Protein AF-A0A5C3NJ99-F1 (afdb_monomer_lite)

Organism: NCBI:txid1314778

Structure (mmCIF, N/CA/C/O backbone):
data_AF-A0A5C3NJ99-F1
#
_entry.id   AF-A0A5C3NJ99-F1
#
loop_
_atom_site.group_PDB
_atom_site.id
_atom_site.type_symbol
_atom_site.label_atom_id
_atom_site.label_alt_id
_atom_site.label_comp_id
_atom_site.label_asym_id
_atom_site.label_entity_id
_atom_site.label_seq_id
_atom_site.pdbx_PDB_ins_code
_atom_site.Cartn_x
_atom_site.Cartn_y
_atom_site.Cartn_z
_atom_site.occupancy
_atom_site.B_iso_or_equiv
_atom_site.auth_seq_id
_atom_site.auth_comp_id
_atom_site.auth_asym_id
_atom_site.auth_atom_id
_atom_site.pdbx_PDB_model_num
ATOM 1 N N . VAL A 1 1 ? -22.721 7.553 -30.389 1.00 47.03 1 VAL A N 1
ATOM 2 C CA . VAL A 1 1 ? -22.016 6.360 -30.923 1.00 47.03 1 VAL A CA 1
ATOM 3 C C . VAL A 1 1 ? -23.019 5.518 -31.706 1.00 47.03 1 VAL A C 1
ATOM 5 O O . VAL A 1 1 ? -23.613 4.610 -31.149 1.00 47.03 1 VAL A O 1
ATOM 8 N N . ALA A 1 2 ? -23.280 5.859 -32.968 1.00 44.47 2 ALA A N 1
ATOM 9 C CA . ALA A 1 2 ? -24.172 5.097 -33.844 1.00 44.47 2 ALA A CA 1
ATOM 10 C C . ALA A 1 2 ? -23.365 4.713 -35.089 1.00 44.47 2 ALA A C 1
ATOM 12 O O . ALA A 1 2 ? -22.989 5.590 -35.858 1.00 44.47 2 ALA A O 1
ATOM 13 N N . GLY A 1 3 ? -23.000 3.432 -35.215 1.00 55.78 3 GLY A N 1
ATOM 14 C CA . GLY A 1 3 ? -22.322 2.913 -36.413 1.00 55.78 3 GLY A CA 1
ATOM 15 C C . GLY A 1 3 ? -21.178 1.914 -36.201 1.00 55.78 3 GLY A C 1
ATOM 16 O O . GLY A 1 3 ? -20.712 1.342 -3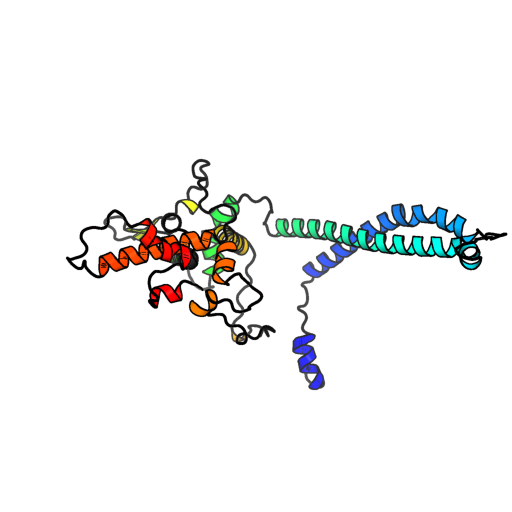7.180 1.00 55.78 3 GLY A O 1
ATOM 17 N N . LYS A 1 4 ? -20.712 1.642 -34.971 1.00 57.25 4 LYS A N 1
ATOM 18 C CA . LYS A 1 4 ? -19.686 0.601 -34.742 1.00 57.25 4 LYS A CA 1
ATOM 19 C C . LYS A 1 4 ? -20.332 -0.762 -34.466 1.00 57.25 4 LYS A C 1
ATOM 21 O O . LYS A 1 4 ? -21.205 -0.874 -33.611 1.00 57.25 4 LYS A O 1
ATOM 26 N N . SER A 1 5 ? -19.894 -1.779 -35.214 1.00 60.16 5 SER A N 1
ATOM 27 C CA . SER A 1 5 ? -20.322 -3.183 -35.122 1.00 60.16 5 SER A CA 1
ATOM 28 C C . SER A 1 5 ? -20.435 -3.658 -33.667 1.00 60.16 5 SER A C 1
ATOM 30 O O . SER A 1 5 ? -19.451 -3.642 -32.925 1.00 60.16 5 SER A O 1
ATOM 32 N N . ARG A 1 6 ? -21.636 -4.120 -33.276 1.00 64.50 6 ARG A N 1
ATOM 33 C CA . ARG A 1 6 ? -21.971 -4.655 -31.937 1.00 64.50 6 ARG A CA 1
ATOM 34 C C . ARG A 1 6 ? -20.960 -5.687 -31.424 1.00 64.50 6 ARG A C 1
ATOM 36 O O . ARG A 1 6 ? -20.763 -5.789 -30.219 1.00 64.50 6 ARG A O 1
ATOM 43 N N . LYS A 1 7 ? -20.288 -6.406 -32.331 1.00 67.94 7 LYS A N 1
ATOM 44 C CA . LYS A 1 7 ? -19.286 -7.434 -32.015 1.00 67.94 7 LYS A CA 1
ATOM 45 C C . LYS A 1 7 ? -18.082 -6.886 -31.238 1.00 67.94 7 LYS A C 1
ATOM 47 O O . LYS A 1 7 ? -17.512 -7.603 -30.428 1.00 67.94 7 LYS A O 1
ATOM 52 N N . TYR A 1 8 ? -17.726 -5.618 -31.446 1.00 67.44 8 TYR A N 1
ATOM 53 C CA . TYR A 1 8 ? -16.592 -4.978 -30.771 1.00 67.44 8 TYR A CA 1
ATOM 54 C C . TYR A 1 8 ? -17.007 -4.094 -29.598 1.00 67.44 8 TYR A C 1
ATOM 56 O O . TYR A 1 8 ? -16.138 -3.579 -28.903 1.00 67.44 8 TYR A O 1
ATOM 64 N N . LEU A 1 9 ? -18.312 -3.930 -29.351 1.00 70.25 9 LEU A N 1
ATOM 65 C CA . LEU A 1 9 ? -18.803 -3.056 -28.290 1.00 70.25 9 LEU A CA 1
ATOM 66 C C . LEU A 1 9 ? -18.347 -3.561 -26.918 1.00 70.25 9 LEU A C 1
ATOM 68 O O . LEU A 1 9 ? -17.780 -2.786 -26.163 1.00 70.25 9 LEU A O 1
ATOM 72 N N . ALA A 1 10 ? -18.494 -4.866 -26.657 1.00 67.19 10 ALA A N 1
ATOM 73 C CA . ALA A 1 10 ? -18.071 -5.489 -25.403 1.00 67.19 10 ALA A CA 1
ATOM 74 C C . ALA A 1 10 ? -16.550 -5.392 -25.187 1.00 67.19 10 ALA A C 1
ATOM 76 O O . ALA A 1 10 ? -16.097 -5.004 -24.117 1.00 67.19 10 ALA A O 1
ATOM 77 N N . SER A 1 11 ? -15.741 -5.669 -26.215 1.00 71.31 11 SER A N 1
ATOM 78 C CA . SER A 1 11 ? -14.286 -5.475 -26.127 1.00 71.31 11 SER A CA 1
ATOM 79 C C . SER A 1 11 ? -13.935 -4.001 -25.888 1.00 71.31 11 SER A C 1
ATOM 81 O O . SER A 1 11 ? -13.110 -3.694 -25.032 1.00 71.31 11 SER A O 1
ATOM 83 N N . GLN A 1 12 ? -14.589 -3.061 -26.564 1.00 68.12 12 GLN A N 1
ATOM 84 C CA . GLN A 1 12 ? -14.310 -1.640 -26.380 1.00 68.12 12 GLN A CA 1
ATOM 85 C C . GLN A 1 12 ? -14.692 -1.142 -24.975 1.00 68.12 12 GLN A C 1
ATOM 87 O O . GLN A 1 12 ? -13.963 -0.328 -24.414 1.00 68.12 12 GLN A O 1
ATOM 92 N N . THR A 1 13 ? -15.794 -1.636 -24.401 1.00 68.56 13 THR A N 1
ATOM 93 C CA . THR A 1 13 ? -16.260 -1.229 -23.068 1.00 68.56 13 THR A CA 1
ATOM 94 C C . THR A 1 13 ? -15.549 -1.939 -21.923 1.00 68.56 13 THR A C 1
ATOM 96 O O . THR A 1 13 ? -15.394 -1.326 -20.880 1.00 68.56 13 THR A O 1
ATOM 99 N N . PHE A 1 14 ? -15.117 -3.194 -22.092 1.00 63.88 14 PHE A N 1
ATOM 100 C CA . PHE A 1 14 ? -14.467 -3.960 -21.018 1.00 63.88 14 PHE A CA 1
ATOM 101 C C . PHE A 1 14 ? -12.940 -4.007 -21.133 1.00 63.88 14 PHE A C 1
ATOM 103 O O . PHE A 1 14 ? -12.250 -3.978 -20.122 1.00 63.88 14 PHE A O 1
ATOM 110 N N . THR A 1 15 ? -12.398 -4.079 -22.352 1.00 69.25 15 THR A N 1
ATOM 111 C CA . THR A 1 15 ? -10.944 -4.212 -22.591 1.00 69.25 15 THR A CA 1
ATOM 112 C C . THR A 1 15 ? -10.295 -2.941 -23.142 1.00 69.25 15 THR A C 1
ATOM 114 O O . THR A 1 15 ? -9.083 -2.796 -23.049 1.00 69.25 15 THR A O 1
ATOM 117 N N . GLY A 1 16 ? -11.078 -2.013 -23.705 1.00 62.75 16 GLY A N 1
ATOM 118 C CA . GLY A 1 16 ? -10.577 -0.787 -24.340 1.00 62.75 16 GLY A CA 1
ATOM 119 C C . GLY A 1 16 ? -10.746 0.494 -23.518 1.00 62.75 16 GLY A C 1
ATOM 120 O O . GLY A 1 16 ? -10.231 1.541 -23.914 1.00 62.75 16 GLY A O 1
ATOM 121 N N . SER A 1 17 ? -11.457 0.446 -22.390 1.00 66.69 17 SER A N 1
ATOM 122 C CA . SER A 1 17 ? -11.696 1.605 -21.528 1.00 66.69 17 SER A CA 1
ATOM 123 C C . SER A 1 17 ? -10.539 1.810 -20.547 1.00 66.69 17 SER A C 1
ATOM 125 O O . SER A 1 17 ? -10.666 1.574 -19.346 1.00 66.69 17 SER A O 1
ATOM 127 N N . TYR A 1 18 ? -9.385 2.243 -21.051 1.00 69.50 18 TYR A N 1
ATOM 128 C CA . TYR A 1 18 ? -8.288 2.650 -20.177 1.00 69.50 18 TYR A CA 1
ATOM 129 C C . TYR A 1 18 ? -8.580 4.041 -19.599 1.00 69.50 18 TYR A C 1
ATOM 131 O O . TYR A 1 18 ? -8.901 4.956 -20.366 1.00 69.50 18 TYR A O 1
ATOM 139 N N . PRO A 1 19 ? -8.460 4.243 -18.275 1.00 70.88 19 PRO A N 1
ATOM 140 C CA . PRO A 1 19 ? -8.614 5.566 -17.690 1.00 70.88 19 PRO A CA 1
ATOM 141 C C . PRO A 1 19 ? -7.562 6.508 -18.282 1.00 70.88 19 PRO A C 1
ATOM 143 O O . PRO A 1 19 ? -6.354 6.294 -18.155 1.00 70.88 19 PRO A O 1
ATOM 146 N N . SER A 1 20 ? -8.015 7.563 -18.961 1.00 74.94 20 SER A N 1
ATOM 147 C CA . SER A 1 20 ? -7.115 8.553 -19.544 1.00 74.94 20 SER A CA 1
ATOM 148 C C . SER A 1 20 ? -6.402 9.312 -18.427 1.00 74.94 20 SER A C 1
ATOM 150 O O . SER A 1 20 ? -7.044 10.011 -17.641 1.00 74.94 20 SER A O 1
ATOM 152 N N . LEU A 1 21 ? -5.073 9.201 -18.360 1.00 76.00 21 LEU A N 1
ATOM 153 C CA . LEU A 1 21 ? -4.298 9.938 -17.365 1.00 76.00 21 LEU A CA 1
ATOM 154 C C . LEU A 1 21 ? -4.443 11.449 -17.570 1.00 76.00 21 LEU A C 1
ATOM 156 O O . LEU A 1 21 ? -4.318 11.946 -18.695 1.00 76.00 21 LEU A O 1
ATOM 160 N N . LYS A 1 22 ? -4.632 12.168 -16.455 1.00 86.06 22 LYS A N 1
ATOM 161 C CA . LYS A 1 22 ? -4.578 13.635 -16.403 1.00 86.06 22 LYS A CA 1
ATOM 162 C C . LYS A 1 22 ? -3.263 14.131 -17.027 1.00 86.06 22 LYS A C 1
ATOM 164 O O . LYS A 1 22 ? -2.229 13.477 -16.853 1.00 86.06 22 LYS A O 1
ATOM 169 N N . PRO A 1 23 ? -3.262 15.290 -17.706 1.00 86.38 23 PRO A N 1
ATOM 170 C CA . PRO A 1 23 ? -2.076 15.802 -18.394 1.00 86.38 23 PRO A CA 1
ATOM 171 C C . PRO A 1 23 ? -0.870 15.960 -17.458 1.00 86.38 23 PRO A C 1
ATOM 173 O O . PRO A 1 23 ? 0.235 15.614 -17.852 1.00 86.38 23 PRO A O 1
ATOM 176 N N . SER A 1 24 ? -1.080 16.354 -16.197 1.00 83.81 24 SER A N 1
ATOM 177 C CA . SER A 1 24 ? -0.019 16.443 -15.179 1.00 83.81 24 SER A CA 1
ATOM 178 C C . SER A 1 24 ? 0.606 15.093 -14.805 1.00 83.81 24 SER A C 1
ATOM 180 O O . SER A 1 24 ? 1.805 15.002 -14.557 1.00 83.81 24 SER A O 1
ATOM 182 N N . ALA A 1 25 ? -0.185 14.019 -14.776 1.00 84.19 25 ALA A N 1
ATOM 183 C CA . ALA A 1 25 ? 0.330 12.674 -14.527 1.00 84.19 25 ALA A CA 1
ATOM 184 C C . ALA A 1 25 ? 1.095 12.140 -15.748 1.00 84.19 25 ALA A C 1
ATOM 186 O O . ALA A 1 25 ? 2.106 11.453 -15.604 1.00 84.19 25 ALA A O 1
ATOM 187 N N . ARG A 1 26 ? 0.645 12.501 -16.957 1.00 87.81 26 ARG A N 1
ATOM 188 C CA . ARG A 1 26 ? 1.322 12.146 -18.207 1.00 87.81 26 ARG A CA 1
ATOM 189 C C . ARG A 1 26 ? 2.672 12.846 -18.341 1.00 87.81 26 ARG A C 1
ATOM 191 O O . ARG A 1 26 ? 3.647 12.188 -18.687 1.00 87.81 26 ARG A O 1
ATOM 198 N N . THR A 1 27 ? 2.751 14.142 -18.038 1.00 88.50 27 THR A N 1
ATOM 199 C CA . THR A 1 27 ? 4.025 14.876 -18.073 1.00 88.50 27 THR A CA 1
ATOM 200 C C . THR A 1 27 ? 5.018 14.315 -17.062 1.00 88.50 27 THR A C 1
ATOM 202 O O . THR A 1 27 ? 6.167 14.098 -17.427 1.00 88.50 27 THR A O 1
ATOM 205 N N . ALA A 1 28 ? 4.583 13.974 -15.844 1.00 87.31 28 ALA A N 1
ATOM 206 C CA . ALA A 1 28 ? 5.448 13.329 -14.853 1.00 87.31 28 ALA A CA 1
ATOM 207 C C . ALA A 1 28 ? 6.036 11.997 -15.360 1.00 87.31 28 ALA A C 1
ATOM 209 O O . ALA A 1 28 ? 7.228 11.750 -15.198 1.00 87.31 28 ALA A O 1
ATOM 210 N N . SER A 1 29 ? 5.225 11.168 -16.029 1.00 89.62 29 SER A N 1
ATOM 211 C CA . SER A 1 29 ? 5.701 9.917 -16.633 1.00 89.62 29 SER A CA 1
ATOM 212 C C . SER A 1 29 ? 6.708 10.160 -17.762 1.00 89.62 29 SER A C 1
ATOM 214 O O . SER A 1 29 ? 7.731 9.482 -17.818 1.00 89.62 29 SER A O 1
ATOM 216 N N . ILE A 1 30 ? 6.455 11.148 -18.627 1.00 91.75 30 ILE A N 1
ATOM 217 C CA . ILE A 1 30 ? 7.379 11.515 -19.708 1.00 91.75 30 ILE A CA 1
ATOM 218 C C . ILE A 1 30 ? 8.716 11.991 -19.132 1.00 91.75 30 ILE A C 1
ATOM 220 O O . ILE A 1 30 ? 9.762 11.545 -19.592 1.00 91.75 30 ILE A O 1
ATOM 224 N N . ILE A 1 31 ? 8.695 12.850 -18.108 1.00 92.50 31 ILE A N 1
ATOM 225 C CA . ILE A 1 31 ? 9.916 13.364 -17.473 1.00 92.50 31 ILE A CA 1
ATOM 226 C C . ILE A 1 31 ? 10.714 12.221 -16.830 1.00 92.50 31 ILE A C 1
ATOM 228 O O . ILE A 1 31 ? 11.929 12.170 -17.005 1.00 92.50 31 ILE A O 1
ATOM 232 N N . LEU A 1 32 ? 10.051 11.283 -16.144 1.00 92.12 32 LEU A N 1
ATOM 233 C CA . LEU A 1 32 ? 10.712 10.113 -15.561 1.00 92.12 32 LEU A CA 1
ATOM 234 C C . LEU A 1 32 ? 11.452 9.302 -16.630 1.00 92.12 32 LEU A C 1
ATOM 236 O O . LEU A 1 32 ? 12.632 9.007 -16.466 1.00 92.12 32 LEU A O 1
ATOM 240 N N . TRP A 1 33 ? 10.789 8.984 -17.744 1.00 92.25 33 TRP A N 1
ATOM 241 C CA . TRP A 1 33 ? 11.416 8.218 -18.822 1.00 92.25 33 TRP A CA 1
ATOM 242 C C . TRP A 1 33 ? 12.527 8.987 -19.528 1.00 92.25 33 TRP A C 1
ATOM 244 O O . TRP A 1 33 ? 13.558 8.396 -19.838 1.00 92.25 33 TRP A O 1
ATOM 254 N N . LEU A 1 34 ? 12.360 10.295 -19.741 1.00 94.62 34 LEU A N 1
ATOM 255 C CA . LEU A 1 34 ? 13.423 11.138 -20.288 1.00 94.62 34 LEU A CA 1
ATOM 256 C C . LEU A 1 34 ? 14.671 11.089 -19.402 1.00 94.62 34 LEU A C 1
ATOM 258 O O . LEU A 1 34 ? 15.758 10.869 -19.919 1.00 94.62 34 LEU A O 1
ATOM 262 N N . LEU A 1 35 ? 14.519 11.211 -18.082 1.00 93.38 35 LEU A N 1
ATOM 263 C CA . LEU A 1 35 ? 15.643 11.162 -17.145 1.00 93.38 35 LEU A CA 1
ATOM 264 C C . LEU A 1 35 ? 16.313 9.784 -17.100 1.00 93.38 35 LEU A C 1
ATOM 266 O O . LEU A 1 35 ? 17.540 9.708 -17.177 1.00 93.38 35 LEU A O 1
ATOM 270 N N . VAL A 1 36 ? 15.529 8.701 -17.056 1.00 93.69 36 VAL A N 1
ATOM 271 C CA . VAL A 1 36 ? 16.057 7.327 -17.117 1.00 93.69 36 VAL A CA 1
ATOM 272 C C . VAL A 1 36 ? 16.853 7.119 -18.405 1.00 93.69 36 VAL A C 1
ATOM 274 O O . VAL A 1 36 ? 18.000 6.680 -18.350 1.00 93.69 36 VAL A O 1
ATOM 277 N N . PHE A 1 37 ? 16.290 7.482 -19.562 1.00 92.56 37 PHE A N 1
ATOM 278 C CA . PHE A 1 37 ? 16.972 7.307 -20.842 1.00 92.56 37 PHE A CA 1
ATOM 279 C C . PHE A 1 37 ? 18.192 8.215 -20.995 1.00 92.56 37 PHE A C 1
ATOM 281 O O . PHE A 1 37 ? 19.192 7.763 -21.549 1.00 92.56 37 PHE A O 1
ATOM 288 N N . SER A 1 38 ? 18.152 9.451 -20.493 1.00 93.12 38 SER A N 1
ATOM 289 C CA . SER A 1 38 ? 19.301 10.359 -20.519 1.00 93.12 38 SER A CA 1
ATOM 290 C C . SER A 1 38 ? 20.457 9.845 -19.660 1.00 93.12 38 SER A C 1
ATOM 292 O O . SER A 1 38 ? 21.577 9.761 -20.161 1.00 93.12 38 SER A O 1
ATOM 294 N N . CYS A 1 39 ? 20.205 9.447 -18.407 1.00 91.81 39 CYS A N 1
ATOM 295 C CA . CYS A 1 39 ? 21.240 8.886 -17.529 1.00 91.81 39 CYS A CA 1
ATOM 296 C C . CYS A 1 39 ? 21.831 7.600 -18.113 1.00 91.81 39 CYS A C 1
ATOM 298 O O . CYS A 1 39 ? 23.050 7.480 -18.242 1.00 91.81 39 CYS A O 1
ATOM 300 N N . LYS A 1 40 ? 20.965 6.692 -18.573 1.00 91.88 40 LYS A N 1
ATOM 301 C CA . LYS A 1 40 ? 21.380 5.449 -19.219 1.00 91.88 40 LYS A CA 1
ATOM 302 C C . LYS A 1 40 ? 22.187 5.708 -20.492 1.00 91.88 40 LYS A C 1
ATOM 304 O O . LYS A 1 40 ? 23.151 4.999 -20.751 1.00 91.88 40 LYS A O 1
ATOM 309 N N . PHE A 1 41 ? 21.824 6.704 -21.303 1.00 91.31 41 PHE A N 1
ATOM 310 C CA . PHE A 1 41 ? 22.572 7.039 -22.518 1.00 91.31 41 PHE A CA 1
ATOM 311 C C . PHE A 1 41 ? 23.994 7.507 -22.193 1.00 91.31 41 PHE A C 1
ATOM 313 O O . PHE A 1 41 ? 24.943 7.051 -22.829 1.00 91.31 41 PHE A O 1
ATOM 320 N N . VAL A 1 42 ? 24.144 8.365 -21.180 1.00 92.12 42 VAL A N 1
ATOM 321 C CA . VAL A 1 42 ? 25.452 8.850 -20.720 1.00 92.12 42 VAL A CA 1
ATOM 322 C C . VAL A 1 42 ? 26.311 7.689 -20.214 1.00 92.12 42 VAL A C 1
ATOM 324 O O . VAL A 1 42 ? 27.446 7.529 -20.658 1.00 92.12 42 VAL A O 1
ATOM 327 N N . GLU A 1 43 ? 25.769 6.839 -19.346 1.00 89.38 43 GLU A N 1
ATOM 328 C CA . GLU A 1 43 ? 26.493 5.683 -18.811 1.00 89.38 43 GLU A CA 1
ATOM 329 C C . GLU A 1 43 ? 26.857 4.667 -19.903 1.00 89.38 43 GLU A C 1
ATOM 331 O O . GLU A 1 43 ? 28.019 4.277 -20.021 1.00 89.38 43 GLU A O 1
ATOM 336 N N . SER A 1 44 ? 25.899 4.296 -20.760 1.00 90.75 44 SER A N 1
ATOM 337 C CA . SER A 1 44 ? 26.131 3.372 -21.879 1.00 90.75 44 SER A CA 1
ATOM 338 C C . SER A 1 44 ? 27.211 3.894 -22.833 1.00 90.75 44 SER A C 1
ATOM 340 O O . SER A 1 44 ? 27.956 3.113 -23.426 1.00 90.75 44 SER A O 1
ATOM 342 N N . TYR A 1 45 ? 27.321 5.212 -23.002 1.00 90.12 45 TYR A N 1
ATOM 343 C CA . TYR A 1 45 ? 28.372 5.806 -23.819 1.00 90.12 45 TYR A CA 1
ATOM 344 C C . TYR A 1 45 ? 29.752 5.685 -23.154 1.00 90.12 45 TYR A C 1
ATOM 346 O O . TYR A 1 45 ? 30.698 5.207 -23.784 1.00 90.12 45 TYR A O 1
ATOM 354 N N . PHE A 1 46 ? 29.868 6.080 -21.882 1.00 89.88 46 PHE A N 1
ATOM 355 C CA . PHE A 1 46 ? 31.154 6.124 -21.179 1.00 89.88 46 PHE A CA 1
ATOM 356 C C . PHE A 1 46 ? 31.671 4.754 -20.735 1.00 89.88 46 PHE A C 1
ATOM 358 O O . PHE A 1 46 ? 32.857 4.483 -20.900 1.00 89.88 46 PHE A O 1
ATOM 365 N N . PHE A 1 47 ? 30.817 3.896 -20.179 1.00 85.56 47 PHE A N 1
ATOM 366 C CA . PHE A 1 47 ? 31.242 2.626 -19.588 1.00 85.56 47 PHE A CA 1
ATOM 367 C C . PHE A 1 47 ? 31.137 1.463 -20.563 1.00 85.56 47 PHE A C 1
ATOM 369 O O . PHE A 1 47 ? 32.055 0.651 -20.637 1.00 85.56 47 PHE A O 1
ATOM 376 N N . LEU A 1 48 ? 30.059 1.404 -21.341 1.00 85.00 48 LEU A N 1
ATOM 377 C CA . LEU A 1 48 ? 29.790 0.271 -22.218 1.00 85.00 48 LEU A CA 1
ATOM 378 C C . LEU A 1 48 ? 30.513 0.440 -23.563 1.00 85.00 48 LEU A C 1
ATOM 380 O O . LEU A 1 48 ? 31.452 -0.280 -23.902 1.00 85.00 48 LEU A O 1
ATOM 384 N N . THR A 1 49 ? 30.165 1.495 -24.298 1.00 85.75 49 THR A N 1
ATOM 385 C CA . THR A 1 49 ? 30.639 1.706 -25.674 1.00 85.75 49 THR A CA 1
ATOM 386 C C . THR A 1 49 ? 32.145 1.973 -25.736 1.00 85.75 49 THR A C 1
ATOM 388 O O . THR A 1 49 ? 32.839 1.427 -26.597 1.00 85.75 49 THR A O 1
ATOM 391 N N . LEU A 1 50 ? 32.680 2.794 -24.825 1.00 87.00 50 LEU A N 1
ATOM 392 C CA . LEU A 1 50 ? 34.106 3.129 -24.820 1.00 87.00 50 LEU A CA 1
ATOM 393 C C . LEU A 1 50 ? 34.985 1.925 -24.449 1.00 87.00 50 LEU A C 1
ATOM 395 O O . LEU A 1 50 ? 36.027 1.721 -25.076 1.00 87.00 50 LEU A O 1
ATOM 399 N N . SER A 1 51 ? 34.547 1.110 -23.485 1.00 86.06 51 SER A N 1
ATOM 400 C CA . SER A 1 51 ? 35.274 -0.090 -23.055 1.00 86.06 51 SER A CA 1
ATOM 401 C C . SER A 1 51 ? 35.302 -1.163 -24.142 1.00 86.06 51 SER A C 1
ATOM 403 O O . SER A 1 51 ? 36.330 -1.810 -24.333 1.00 86.06 51 SER A O 1
ATOM 405 N N . PHE A 1 52 ? 34.217 -1.307 -24.913 1.00 85.00 52 PHE A N 1
ATOM 406 C CA . PHE A 1 52 ? 34.127 -2.298 -25.990 1.00 85.00 52 PHE A CA 1
ATOM 407 C C . PHE A 1 52 ? 34.748 -1.859 -27.321 1.00 85.00 52 PHE A C 1
ATOM 409 O O . PHE A 1 52 ? 35.105 -2.715 -28.134 1.00 85.00 52 PHE A O 1
ATOM 416 N N . LYS A 1 53 ? 34.976 -0.557 -27.536 1.00 88.50 53 LYS A N 1
ATOM 417 C CA . LYS A 1 53 ? 35.581 -0.028 -28.771 1.00 88.50 53 LYS A CA 1
ATOM 418 C C . LYS A 1 53 ? 36.916 -0.697 -29.122 1.00 88.50 53 LYS A C 1
ATOM 420 O O . LYS A 1 53 ? 37.104 -1.129 -30.260 1.00 88.50 53 LYS A O 1
ATOM 425 N N . ASN A 1 54 ? 37.847 -0.769 -28.168 1.00 86.81 54 ASN A N 1
ATOM 426 C CA . ASN A 1 54 ? 39.196 -1.287 -28.425 1.00 86.81 54 ASN A CA 1
ATOM 427 C C . ASN A 1 54 ? 39.214 -2.819 -28.626 1.00 86.81 54 ASN A C 1
ATOM 429 O O . ASN A 1 54 ? 39.809 -3.264 -29.609 1.00 86.81 54 ASN A O 1
ATOM 433 N N . PRO A 1 55 ? 38.537 -3.633 -27.785 1.00 86.56 55 PRO A N 1
ATOM 434 C CA . PRO A 1 55 ? 38.413 -5.074 -28.008 1.00 86.56 55 PRO A CA 1
ATOM 435 C C . PRO A 1 55 ? 37.801 -5.443 -29.365 1.00 86.56 55 PRO A C 1
ATOM 437 O O . PRO A 1 55 ? 38.308 -6.346 -30.029 1.00 86.56 55 PRO A O 1
ATOM 440 N N . ILE A 1 56 ? 36.754 -4.733 -29.808 1.00 87.06 56 ILE A N 1
ATOM 441 C CA . ILE A 1 56 ? 36.110 -4.982 -31.109 1.00 87.06 56 ILE A CA 1
ATOM 442 C C . ILE A 1 56 ? 37.084 -4.696 -32.258 1.00 87.06 56 ILE A C 1
ATOM 444 O O . ILE A 1 56 ? 37.227 -5.523 -33.158 1.00 87.06 56 ILE A O 1
ATOM 448 N N . LEU A 1 57 ? 37.782 -3.555 -32.216 1.00 86.94 57 LEU A N 1
ATOM 449 C CA . LEU A 1 57 ? 38.713 -3.149 -33.274 1.00 86.94 57 LEU A CA 1
ATOM 450 C C . LEU A 1 57 ? 39.834 -4.179 -33.472 1.00 86.94 57 LEU A C 1
ATOM 452 O O . LEU A 1 57 ? 40.194 -4.486 -34.606 1.00 86.94 57 LEU A O 1
ATOM 456 N N . VAL A 1 58 ? 40.348 -4.743 -32.377 1.00 84.56 58 VAL A N 1
ATOM 457 C CA . VAL A 1 58 ? 41.391 -5.773 -32.430 1.00 84.56 58 VAL A CA 1
ATOM 458 C C . VAL A 1 58 ? 40.819 -7.122 -32.877 1.00 84.56 58 VAL A C 1
ATOM 460 O O . VAL A 1 58 ? 41.381 -7.745 -33.773 1.00 84.56 58 VAL A O 1
ATOM 463 N N . MET A 1 59 ? 39.695 -7.579 -32.311 1.00 82.44 59 MET A N 1
ATOM 464 C CA . MET A 1 59 ? 39.164 -8.923 -32.590 1.00 82.44 59 MET A CA 1
ATOM 465 C C . MET A 1 59 ? 38.619 -9.103 -34.013 1.00 82.44 59 MET A C 1
ATOM 467 O O . MET A 1 59 ? 38.711 -10.205 -34.547 1.00 82.44 59 MET A O 1
ATOM 471 N N . VAL A 1 60 ? 38.106 -8.049 -34.657 1.00 82.81 60 VAL A N 1
ATOM 472 C CA . VAL A 1 60 ? 37.587 -8.131 -36.039 1.00 82.81 60 VAL A CA 1
ATOM 473 C C . VAL A 1 60 ? 38.701 -8.385 -37.068 1.00 82.81 60 VAL A C 1
ATOM 475 O O . VAL A 1 60 ? 38.454 -9.008 -38.099 1.00 82.81 60 VAL A O 1
ATOM 478 N N . GLY A 1 61 ? 39.933 -7.942 -36.796 1.00 79.25 61 GLY A N 1
ATOM 479 C CA . GLY A 1 61 ? 41.075 -8.116 -37.703 1.00 79.25 61 GLY A CA 1
ATOM 480 C C . GLY A 1 61 ? 41.851 -9.427 -37.528 1.00 79.25 61 GLY A C 1
ATOM 481 O O . GLY A 1 61 ? 42.704 -9.746 -38.358 1.00 79.25 61 GLY A O 1
ATOM 482 N N . VAL A 1 62 ? 41.595 -10.192 -36.463 1.00 79.56 62 VAL A N 1
ATOM 483 C CA . VAL A 1 62 ? 42.388 -11.382 -36.125 1.00 79.56 62 VAL A CA 1
ATOM 484 C C . VAL A 1 62 ? 41.866 -12.608 -36.874 1.00 79.56 62 VAL A C 1
ATOM 486 O O . VAL A 1 62 ? 40.772 -13.103 -36.619 1.00 79.56 62 VAL A O 1
ATOM 489 N N . GLN A 1 63 ? 42.694 -13.147 -37.771 1.00 73.38 63 GLN A N 1
ATOM 490 C CA . GLN A 1 63 ? 42.510 -14.472 -38.363 1.00 73.38 63 GLN A CA 1
ATOM 491 C C . GLN A 1 63 ? 43.597 -15.412 -37.844 1.00 73.38 63 GLN A C 1
ATOM 493 O O . GLN A 1 63 ? 44.778 -15.229 -38.142 1.00 73.38 63 GLN A O 1
ATOM 498 N N . ILE A 1 64 ? 43.204 -16.433 -37.083 1.00 73.88 64 ILE A N 1
ATOM 499 C CA . ILE A 1 64 ? 44.143 -17.417 -36.537 1.00 73.88 64 ILE A CA 1
ATOM 500 C C . ILE A 1 64 ? 44.532 -18.387 -37.661 1.00 73.88 64 ILE A C 1
ATOM 502 O O . ILE A 1 64 ? 43.686 -19.079 -38.231 1.00 73.88 64 ILE A O 1
ATOM 506 N N . ARG A 1 65 ? 45.823 -18.408 -38.015 1.00 66.56 65 ARG A N 1
ATOM 507 C CA . ARG A 1 65 ? 46.416 -19.336 -38.992 1.00 66.56 65 ARG A CA 1
ATOM 508 C C . ARG A 1 65 ? 47.245 -20.379 -38.231 1.00 66.56 65 ARG A C 1
ATOM 510 O O . ARG A 1 65 ? 47.943 -20.013 -37.296 1.00 66.56 65 ARG A O 1
ATOM 517 N N . ASN A 1 66 ? 47.168 -21.647 -38.648 1.00 68.56 66 ASN A N 1
ATOM 518 C CA . ASN A 1 66 ? 47.731 -22.845 -37.988 1.00 68.56 66 ASN A CA 1
ATOM 519 C C . ASN A 1 66 ? 47.031 -23.277 -36.684 1.00 68.56 66 ASN A C 1
ATOM 521 O O . ASN A 1 66 ? 47.608 -23.242 -35.603 1.00 68.56 66 ASN A O 1
ATOM 525 N N . CYS A 1 67 ? 45.791 -23.756 -36.813 1.00 69.81 67 CYS A N 1
ATOM 526 C CA . CYS A 1 67 ? 45.041 -24.392 -35.728 1.00 69.81 67 CYS A CA 1
ATOM 527 C C . CYS A 1 67 ? 45.299 -25.907 -35.678 1.00 69.81 67 CYS A C 1
ATOM 529 O O . CYS A 1 67 ? 45.133 -26.594 -36.687 1.00 69.81 67 CYS A O 1
ATOM 531 N N . SER A 1 68 ? 45.676 -26.416 -34.504 1.00 68.25 68 SER A N 1
ATOM 532 C CA . SER A 1 68 ? 45.912 -27.837 -34.220 1.00 68.25 68 SER A CA 1
ATOM 533 C C . SER A 1 68 ? 45.401 -28.147 -32.809 1.00 68.25 68 SER A C 1
ATOM 535 O O . SER A 1 68 ? 46.188 -28.234 -31.865 1.00 68.25 68 SER A O 1
ATOM 537 N N . ASP A 1 69 ? 44.085 -28.296 -32.655 1.00 69.88 69 ASP A N 1
ATOM 538 C CA . ASP A 1 69 ? 43.468 -28.584 -31.355 1.00 69.88 69 ASP A CA 1
ATOM 539 C C . ASP A 1 69 ? 42.948 -30.020 -31.259 1.00 69.88 69 ASP A C 1
ATOM 541 O O . ASP A 1 69 ? 42.141 -30.471 -32.073 1.00 69.88 69 ASP A O 1
ATOM 545 N N . LYS A 1 70 ? 43.389 -30.732 -30.213 1.00 69.38 70 LYS A N 1
ATOM 546 C CA . LYS A 1 70 ? 43.098 -32.159 -29.983 1.00 69.38 70 LYS A CA 1
ATOM 547 C C . LYS A 1 70 ? 41.686 -32.426 -29.438 1.00 69.38 70 LYS A C 1
ATOM 549 O O . LYS A 1 70 ? 41.168 -33.516 -29.645 1.00 69.38 70 LYS A O 1
ATOM 554 N N . TYR A 1 71 ? 41.075 -31.457 -28.749 1.00 72.69 71 TYR A N 1
ATOM 555 C CA . TYR A 1 71 ? 39.798 -31.645 -28.037 1.00 72.69 71 TYR A CA 1
ATOM 556 C C . TYR A 1 71 ? 38.587 -30.963 -28.695 1.00 72.69 71 TYR A C 1
ATOM 558 O O . TYR A 1 71 ? 37.501 -31.529 -28.674 1.00 72.69 71 TYR A O 1
ATOM 566 N N . PHE A 1 72 ? 38.754 -29.780 -29.301 1.00 65.69 72 PHE A N 1
ATOM 567 C CA . PHE A 1 72 ? 37.642 -28.976 -29.848 1.00 65.69 72 PHE A CA 1
ATOM 568 C C . PHE A 1 72 ? 37.633 -28.867 -31.385 1.00 65.69 72 PHE A C 1
ATOM 570 O O . PHE A 1 72 ? 36.738 -28.249 -31.966 1.00 65.69 72 PHE A O 1
ATOM 577 N N . GLY A 1 73 ? 38.606 -29.496 -32.053 1.00 71.12 73 GLY A N 1
ATOM 578 C CA . GLY A 1 73 ? 38.760 -29.477 -33.506 1.00 71.12 73 GLY A CA 1
ATOM 579 C C . GLY A 1 73 ? 39.155 -28.109 -34.079 1.00 71.12 73 GLY A C 1
ATOM 580 O O . GLY A 1 73 ? 39.205 -27.089 -33.395 1.00 71.12 73 GLY A O 1
ATOM 581 N N . ASN A 1 74 ? 39.415 -28.066 -35.388 1.00 72.88 74 ASN A N 1
ATOM 582 C CA . ASN A 1 74 ? 39.921 -26.861 -36.064 1.00 72.88 74 ASN A CA 1
ATOM 583 C C . ASN A 1 74 ? 38.845 -25.786 -36.317 1.00 72.88 74 ASN A C 1
ATOM 585 O O . ASN A 1 74 ? 39.180 -24.654 -36.665 1.00 72.88 74 ASN A O 1
ATOM 589 N N . ALA A 1 75 ? 37.560 -26.123 -36.154 1.00 72.12 75 ALA A N 1
ATOM 590 C CA . ALA A 1 75 ? 36.445 -25.203 -36.381 1.00 72.12 75 ALA A CA 1
ATOM 591 C C . ALA A 1 75 ? 36.335 -24.135 -35.281 1.00 72.12 75 ALA A C 1
ATOM 593 O O . ALA A 1 75 ? 36.125 -22.962 -35.593 1.00 72.12 75 ALA A O 1
ATOM 594 N N . LEU A 1 76 ? 36.531 -24.522 -34.013 1.00 74.19 76 LEU A N 1
ATOM 595 C CA . LEU A 1 76 ? 36.480 -23.593 -32.883 1.00 74.19 76 LEU A CA 1
ATOM 596 C C . LEU A 1 76 ? 37.669 -22.623 -32.916 1.00 74.19 76 LEU A C 1
ATOM 598 O O . LEU A 1 76 ? 37.474 -21.422 -32.790 1.00 74.19 76 LEU A O 1
ATOM 602 N N . CYS A 1 77 ? 38.878 -23.130 -33.174 1.00 74.31 77 CYS A N 1
ATOM 603 C CA . CYS A 1 77 ? 40.092 -22.312 -33.257 1.00 74.31 77 CYS A CA 1
ATOM 604 C C . CYS A 1 77 ? 40.057 -21.326 -34.441 1.00 74.31 77 CYS A C 1
ATOM 606 O O . CYS A 1 77 ? 40.453 -20.171 -34.306 1.00 74.31 77 CYS A O 1
ATOM 608 N N . ARG A 1 78 ? 39.497 -21.723 -35.593 1.00 78.00 78 ARG A N 1
ATOM 609 C CA . ARG A 1 78 ? 39.358 -20.822 -36.750 1.00 78.00 78 ARG A CA 1
ATOM 610 C C . ARG A 1 78 ? 38.356 -19.688 -36.507 1.00 78.00 78 ARG A C 1
ATOM 612 O O . ARG A 1 78 ? 38.575 -18.580 -36.989 1.00 78.00 78 ARG A O 1
ATOM 619 N N . ASN A 1 79 ? 37.289 -19.961 -35.752 1.00 82.19 79 ASN A N 1
ATOM 620 C CA . ASN A 1 79 ? 36.207 -19.010 -35.472 1.00 82.19 79 ASN A CA 1
ATOM 621 C C . ASN A 1 79 ? 36.242 -18.451 -34.037 1.00 82.19 79 ASN A C 1
ATOM 623 O O . ASN A 1 79 ? 35.269 -17.838 -33.593 1.00 82.19 79 ASN A O 1
ATOM 627 N N . GLN A 1 80 ? 37.353 -18.627 -33.317 1.00 83.62 80 GLN A N 1
ATOM 628 C CA . GLN A 1 80 ? 37.483 -18.248 -31.909 1.00 83.62 80 GLN A CA 1
ATOM 629 C C . GLN A 1 80 ? 37.162 -16.765 -31.692 1.00 83.62 80 GLN A C 1
ATOM 631 O O . GLN A 1 80 ? 36.377 -16.445 -30.807 1.00 83.62 80 GLN A O 1
ATOM 636 N N . ALA A 1 81 ? 37.697 -15.882 -32.545 1.00 83.81 81 ALA A N 1
ATOM 637 C CA . ALA A 1 81 ? 37.454 -14.443 -32.470 1.00 83.81 81 ALA A CA 1
ATOM 638 C C . ALA A 1 81 ? 35.969 -14.073 -32.648 1.00 83.81 81 ALA A C 1
ATOM 640 O O . ALA A 1 81 ? 35.475 -13.178 -31.973 1.00 83.81 81 ALA A O 1
ATOM 641 N N . ALA A 1 82 ? 35.226 -14.781 -33.507 1.00 84.62 82 ALA A N 1
ATOM 642 C CA . ALA A 1 82 ? 33.792 -14.546 -33.688 1.00 84.62 82 ALA A CA 1
ATOM 643 C C . ALA A 1 82 ? 32.973 -15.038 -32.482 1.00 84.62 82 ALA A C 1
ATOM 645 O O . ALA A 1 82 ? 32.024 -14.375 -32.060 1.00 84.62 82 ALA A O 1
ATOM 646 N N . PHE A 1 83 ? 33.353 -16.176 -31.894 1.00 87.31 83 PHE A N 1
ATOM 647 C CA . PHE A 1 83 ? 32.685 -16.725 -30.712 1.00 87.31 83 PHE A CA 1
ATOM 648 C C . PHE A 1 83 ? 32.900 -15.850 -29.469 1.00 87.31 83 PHE A C 1
ATOM 650 O O . PHE A 1 83 ? 31.936 -15.524 -28.776 1.00 87.31 83 PHE A O 1
ATOM 657 N N . THR A 1 84 ? 34.135 -15.395 -29.224 1.00 87.00 84 THR A N 1
ATOM 658 C CA . THR A 1 84 ? 34.440 -14.487 -28.107 1.00 87.00 84 THR A CA 1
ATOM 659 C C . THR A 1 84 ? 33.715 -13.155 -28.254 1.00 87.00 84 THR A C 1
ATOM 661 O O . THR A 1 84 ? 33.143 -12.675 -27.283 1.00 87.00 84 THR A O 1
ATOM 664 N N . LEU A 1 85 ? 33.661 -12.593 -29.466 1.00 88.94 85 LEU A N 1
ATOM 665 C CA . LEU A 1 85 ? 32.942 -11.349 -29.755 1.00 88.94 85 LEU A CA 1
ATOM 666 C C . LEU A 1 85 ? 31.421 -11.520 -29.551 1.00 88.94 85 LEU A C 1
ATOM 668 O O . LEU A 1 85 ? 30.768 -10.651 -28.978 1.00 88.94 85 LEU A O 1
ATOM 672 N N . THR A 1 86 ? 30.862 -12.677 -29.916 1.00 89.62 86 THR A N 1
ATOM 673 C CA . THR A 1 86 ? 29.440 -12.993 -29.683 1.00 89.62 86 THR A CA 1
ATOM 674 C C . THR A 1 86 ? 29.108 -13.091 -28.191 1.00 89.62 86 THR A C 1
ATOM 676 O O . THR A 1 86 ? 28.130 -12.495 -27.744 1.00 89.62 86 THR A O 1
ATOM 679 N N . ILE A 1 87 ? 29.927 -13.797 -27.400 1.00 90.62 87 ILE A N 1
ATOM 680 C CA . ILE A 1 87 ? 29.752 -13.871 -25.937 1.00 90.62 87 ILE A CA 1
ATOM 681 C C . ILE A 1 87 ? 29.898 -12.487 -25.308 1.00 90.62 87 ILE A C 1
ATOM 683 O O . ILE A 1 87 ? 29.137 -12.131 -24.411 1.00 90.62 87 ILE A O 1
ATOM 687 N N . MET A 1 88 ? 30.854 -11.703 -25.799 1.00 90.62 88 MET A N 1
ATOM 688 C CA . MET A 1 88 ? 31.100 -10.349 -25.337 1.00 90.62 88 MET A CA 1
ATOM 689 C C . MET A 1 88 ? 29.871 -9.452 -25.545 1.00 90.62 88 MET A C 1
ATOM 691 O O . MET A 1 88 ? 29.437 -8.820 -24.589 1.00 90.62 88 MET A O 1
ATOM 695 N N . TYR A 1 89 ? 29.241 -9.478 -26.727 1.00 90.62 89 TYR A N 1
ATOM 696 C CA . TYR A 1 89 ? 27.977 -8.765 -26.969 1.00 90.62 89 TYR A CA 1
ATOM 697 C C . TYR A 1 89 ? 26.801 -9.300 -26.150 1.00 90.62 89 TYR A C 1
ATOM 699 O O . TYR A 1 89 ? 25.923 -8.533 -25.762 1.00 90.62 89 TYR A O 1
ATOM 707 N N . LEU A 1 90 ? 26.750 -10.607 -25.887 1.00 93.56 90 LEU A N 1
ATOM 708 C CA . LEU A 1 90 ? 25.691 -11.181 -25.060 1.00 93.56 90 LEU A CA 1
ATOM 709 C C . LEU A 1 90 ? 25.791 -10.690 -23.611 1.00 93.56 90 LEU A C 1
ATOM 711 O O . LEU A 1 90 ? 24.783 -10.292 -23.032 1.00 93.56 90 LEU A O 1
ATOM 715 N N . MET A 1 91 ? 26.995 -10.700 -23.035 1.00 90.88 91 MET A N 1
ATOM 716 C CA . MET A 1 91 ? 27.231 -10.155 -21.694 1.00 90.88 91 MET A CA 1
ATOM 717 C C . MET A 1 91 ? 26.946 -8.652 -21.649 1.00 90.88 91 MET A C 1
ATOM 719 O O . MET A 1 91 ? 26.321 -8.181 -20.703 1.00 90.88 91 MET A O 1
ATOM 723 N N . ASP A 1 92 ? 27.326 -7.927 -22.700 1.00 89.62 92 ASP A N 1
ATOM 724 C CA . ASP A 1 92 ? 27.043 -6.501 -22.860 1.00 89.62 92 ASP A CA 1
ATOM 725 C C . ASP A 1 92 ? 25.538 -6.192 -22.834 1.00 89.62 92 ASP A C 1
ATOM 727 O O . ASP A 1 92 ? 25.070 -5.317 -22.107 1.00 89.62 92 ASP A O 1
ATOM 731 N N . LEU A 1 93 ? 24.751 -6.984 -23.564 1.00 90.38 93 LEU A N 1
ATOM 732 C CA . LEU A 1 93 ? 23.294 -6.881 -23.593 1.00 90.38 93 LEU A CA 1
ATOM 733 C C . LEU A 1 93 ? 22.666 -7.186 -22.225 1.00 90.38 93 LEU A C 1
ATOM 735 O O . LEU A 1 93 ? 21.701 -6.530 -21.837 1.00 90.38 93 LEU A O 1
ATOM 739 N N . VAL A 1 94 ? 23.202 -8.156 -21.479 1.00 91.50 94 VAL A N 1
ATOM 740 C CA . VAL A 1 94 ? 22.724 -8.457 -20.119 1.00 91.50 94 VAL A CA 1
ATOM 741 C C . VAL A 1 94 ? 23.006 -7.290 -19.170 1.00 91.50 94 VAL A C 1
ATOM 743 O O . VAL A 1 94 ? 22.096 -6.866 -18.455 1.00 91.50 94 VAL A O 1
ATOM 746 N N . LEU A 1 95 ? 24.224 -6.738 -19.194 1.00 89.19 95 LEU A N 1
ATOM 747 C CA . LEU A 1 95 ? 24.593 -5.574 -18.379 1.00 89.19 95 LEU A CA 1
ATOM 748 C C . LEU A 1 95 ? 23.731 -4.356 -18.724 1.00 89.19 95 LEU A C 1
ATOM 750 O O . LEU A 1 95 ? 23.185 -3.716 -17.832 1.00 89.19 95 LEU A O 1
ATOM 754 N N . PHE A 1 96 ? 23.476 -4.122 -20.011 1.00 90.19 96 PHE A N 1
ATOM 755 C CA . PHE A 1 96 ? 22.592 -3.056 -20.473 1.00 90.19 96 PHE A CA 1
ATOM 756 C C . PHE A 1 96 ? 21.185 -3.122 -19.858 1.00 90.19 96 PHE A C 1
ATOM 758 O O . PHE A 1 96 ? 20.623 -2.091 -19.469 1.00 90.19 96 PHE A O 1
ATOM 765 N N . PHE A 1 97 ? 20.584 -4.315 -19.777 1.00 90.81 97 PHE A N 1
ATOM 766 C CA . PHE A 1 97 ? 19.263 -4.478 -19.164 1.00 90.81 97 PHE A CA 1
ATOM 767 C C . PHE A 1 97 ? 19.303 -4.316 -17.641 1.00 90.81 97 PHE A C 1
ATOM 769 O O . PHE A 1 97 ? 18.380 -3.720 -17.080 1.00 90.81 97 PHE A O 1
ATOM 776 N N . LEU A 1 98 ? 20.362 -4.799 -16.985 1.00 89.88 98 LEU A N 1
ATOM 777 C CA . LEU A 1 98 ? 20.559 -4.650 -15.542 1.00 89.88 98 LEU A CA 1
ATOM 778 C C . LEU A 1 98 ? 20.692 -3.169 -15.160 1.00 89.88 98 LEU A C 1
ATOM 780 O O . LEU A 1 98 ? 19.958 -2.695 -14.290 1.00 89.88 98 LEU A O 1
ATOM 784 N N . ASP A 1 99 ? 21.531 -2.422 -15.874 1.00 90.69 99 ASP A N 1
ATOM 785 C CA . ASP A 1 99 ? 21.747 -0.994 -15.631 1.00 90.69 99 ASP A CA 1
ATOM 786 C C . ASP A 1 99 ? 20.473 -0.185 -15.918 1.00 90.69 99 ASP A C 1
ATOM 788 O O . ASP A 1 99 ? 20.083 0.691 -15.142 1.00 90.69 99 ASP A O 1
ATOM 792 N N . THR A 1 100 ? 19.737 -0.531 -16.985 1.00 90.56 100 THR A N 1
ATOM 793 C CA . THR A 1 100 ? 18.439 0.098 -17.293 1.00 90.56 100 THR A CA 1
ATOM 794 C C . THR A 1 100 ? 17.433 -0.101 -16.153 1.00 90.56 100 THR A C 1
ATOM 796 O O . THR A 1 100 ? 16.710 0.833 -15.795 1.00 90.56 100 THR A O 1
ATOM 799 N N . PHE A 1 101 ? 17.389 -1.297 -15.560 1.00 91.69 101 PHE A N 1
ATOM 800 C CA . PHE A 1 101 ? 16.532 -1.578 -14.409 1.00 91.69 101 PHE A CA 1
ATOM 801 C C . PHE A 1 101 ? 16.975 -0.803 -13.161 1.00 91.69 101 PHE A C 1
ATOM 803 O O . PHE A 1 101 ? 16.134 -0.232 -12.464 1.00 91.69 101 PHE A O 1
ATOM 810 N N . PHE A 1 102 ? 18.282 -0.714 -12.912 1.00 91.25 102 PHE A N 1
ATOM 811 C CA . PHE A 1 102 ? 18.836 0.041 -11.790 1.00 91.25 102 PHE A CA 1
ATOM 812 C C . PHE A 1 102 ? 18.491 1.539 -11.869 1.00 91.25 102 PHE A C 1
ATOM 814 O O . PHE A 1 102 ? 17.947 2.099 -10.912 1.00 91.25 102 PHE A O 1
ATOM 821 N N . TRP A 1 103 ? 18.690 2.179 -13.027 1.00 92.19 103 TRP A N 1
ATOM 822 C CA . TRP A 1 103 ? 18.302 3.581 -13.233 1.00 92.19 103 TRP A CA 1
ATOM 823 C C . TRP A 1 103 ? 16.799 3.808 -13.133 1.00 92.19 103 TRP A C 1
ATOM 825 O O . TRP A 1 103 ? 16.366 4.839 -12.608 1.00 92.19 103 TRP A O 1
ATOM 835 N N . TRP A 1 104 ? 15.997 2.852 -13.607 1.00 93.62 104 TRP A N 1
ATOM 836 C CA . TRP A 1 104 ? 14.551 2.903 -13.435 1.00 93.62 104 TRP A CA 1
ATOM 837 C C . TRP A 1 104 ? 14.161 2.889 -11.949 1.00 93.62 104 TRP A C 1
ATOM 839 O O . TRP A 1 104 ? 13.348 3.720 -11.543 1.00 93.62 104 TRP A O 1
ATOM 849 N N . ILE A 1 105 ? 14.773 2.031 -11.120 1.00 93.69 105 ILE A N 1
ATOM 850 C CA . ILE A 1 105 ? 14.539 2.022 -9.664 1.00 93.69 105 ILE A CA 1
ATOM 851 C C . ILE A 1 105 ? 14.937 3.363 -9.042 1.00 93.69 105 ILE A C 1
ATOM 853 O O . ILE A 1 105 ? 14.149 3.940 -8.288 1.00 93.69 105 ILE A O 1
ATOM 857 N N . ILE A 1 106 ? 16.128 3.883 -9.354 1.00 93.75 106 ILE A N 1
ATOM 858 C CA . ILE A 1 106 ? 16.609 5.152 -8.787 1.00 93.75 106 ILE A CA 1
ATOM 859 C C . ILE A 1 106 ? 15.616 6.273 -9.087 1.00 93.75 106 ILE A C 1
ATOM 861 O O . ILE A 1 106 ? 15.124 6.932 -8.172 1.00 93.75 106 ILE A O 1
ATOM 865 N N . TRP A 1 107 ? 15.255 6.471 -10.353 1.00 93.94 107 TRP A N 1
ATOM 866 C CA . TRP A 1 107 ? 14.346 7.557 -10.702 1.00 93.94 107 TRP A CA 1
ATOM 867 C C . TRP A 1 107 ? 12.932 7.332 -10.165 1.00 93.94 107 TRP A C 1
ATOM 869 O O . TRP A 1 107 ? 12.309 8.286 -9.707 1.00 93.94 107 TRP A O 1
ATOM 879 N N . ASN A 1 108 ? 12.435 6.093 -10.122 1.00 92.25 108 ASN A N 1
ATOM 880 C CA . ASN A 1 108 ? 11.137 5.796 -9.517 1.00 92.25 108 ASN A CA 1
ATOM 881 C C . ASN A 1 108 ? 11.118 6.129 -8.011 1.00 92.25 108 ASN A C 1
ATOM 883 O O . ASN A 1 108 ? 10.187 6.779 -7.534 1.00 92.25 108 ASN A O 1
ATOM 887 N N . THR A 1 109 ? 12.172 5.786 -7.265 1.00 91.94 109 THR A N 1
ATOM 888 C CA . THR A 1 109 ? 12.270 6.127 -5.833 1.00 91.94 109 THR A CA 1
ATOM 889 C C . THR A 1 109 ? 12.379 7.638 -5.600 1.00 91.94 109 THR A C 1
ATOM 891 O O . THR A 1 109 ? 11.697 8.163 -4.715 1.00 91.94 109 THR A O 1
ATOM 894 N N . VAL A 1 110 ? 13.141 8.363 -6.428 1.00 91.25 110 VAL A N 1
ATOM 895 C CA . VAL A 1 110 ? 13.252 9.833 -6.375 1.00 91.25 110 VAL A CA 1
ATOM 896 C C . VAL A 1 110 ? 11.906 10.505 -6.667 1.00 91.25 110 VAL A C 1
ATOM 898 O O . VAL A 1 110 ? 11.462 11.357 -5.895 1.00 91.25 110 VAL A O 1
ATOM 901 N N . PHE A 1 111 ? 11.214 10.101 -7.737 1.00 90.44 111 PHE A N 1
ATOM 902 C CA . PHE A 1 111 ? 9.899 10.650 -8.089 1.00 90.44 111 PHE A CA 1
ATOM 903 C C . PHE A 1 111 ? 8.824 10.304 -7.060 1.00 90.44 111 PHE A C 1
ATOM 905 O O . PHE A 1 111 ? 8.001 11.159 -6.736 1.00 90.44 111 PHE A O 1
ATOM 912 N N . SER A 1 112 ? 8.831 9.078 -6.535 1.00 86.44 112 SER A N 1
ATOM 913 C CA . SER A 1 112 ? 7.916 8.650 -5.475 1.00 86.44 112 SER A CA 1
ATOM 914 C C . SER A 1 112 ? 8.111 9.499 -4.220 1.00 86.44 112 SER A C 1
ATOM 916 O O . SER A 1 112 ? 7.158 10.087 -3.714 1.00 86.44 112 SER A O 1
ATOM 918 N N . THR A 1 113 ? 9.363 9.682 -3.798 1.00 86.69 113 THR A N 1
ATOM 919 C CA . THR A 1 113 ? 9.717 10.531 -2.655 1.00 86.69 113 THR A CA 1
ATOM 920 C C . THR A 1 113 ? 9.280 11.982 -2.878 1.00 86.69 113 THR A C 1
ATOM 922 O O . THR A 1 113 ? 8.607 12.562 -2.027 1.00 86.69 113 THR A O 1
ATOM 925 N N . GLY A 1 114 ? 9.581 12.559 -4.047 1.00 85.94 114 GLY A N 1
ATOM 926 C CA . GLY A 1 114 ? 9.159 13.918 -4.399 1.00 85.94 114 GLY A CA 1
ATOM 927 C C . GLY A 1 114 ? 7.636 14.084 -4.439 1.00 85.94 114 GLY A C 1
ATOM 928 O O . GLY A 1 114 ? 7.106 15.093 -3.973 1.00 85.94 114 GLY A O 1
ATOM 929 N N . ARG A 1 115 ? 6.910 13.077 -4.937 1.00 82.56 115 ARG A N 1
ATOM 930 C CA . ARG A 1 115 ? 5.443 13.075 -4.959 1.00 82.56 115 ARG A CA 1
ATOM 931 C C . ARG A 1 115 ? 4.851 12.986 -3.554 1.00 82.56 115 ARG A C 1
ATOM 933 O O . ARG A 1 115 ? 3.880 13.687 -3.288 1.00 82.56 115 ARG A O 1
ATOM 940 N N . SER A 1 116 ? 5.426 12.175 -2.670 1.00 79.06 116 SER A N 1
ATOM 941 C CA . SER A 1 116 ? 5.004 12.096 -1.268 1.00 79.06 116 SER A CA 1
ATOM 942 C C . SER A 1 116 ? 5.152 13.455 -0.580 1.00 79.06 116 SER A C 1
ATOM 944 O O . SER A 1 116 ? 4.181 13.958 -0.012 1.00 79.06 116 SER A O 1
ATOM 946 N N . PHE A 1 117 ? 6.298 14.127 -0.756 1.00 80.31 117 PHE A N 1
ATOM 947 C CA . PHE A 1 117 ? 6.496 15.488 -0.248 1.00 80.31 117 PHE A CA 1
ATOM 948 C C . PHE A 1 117 ? 5.487 16.492 -0.820 1.00 80.31 117 PHE A C 1
ATOM 950 O O . PHE A 1 117 ? 4.936 17.293 -0.068 1.00 80.31 117 PHE A O 1
ATOM 957 N N . ALA A 1 118 ? 5.188 16.426 -2.121 1.00 76.75 118 ALA A N 1
ATOM 958 C CA . ALA A 1 118 ? 4.186 17.292 -2.749 1.00 76.75 118 ALA A CA 1
ATOM 959 C C . ALA A 1 118 ? 2.763 17.059 -2.206 1.00 76.75 118 ALA A C 1
ATOM 961 O O . ALA A 1 118 ? 1.955 17.984 -2.174 1.00 76.75 118 ALA A O 1
ATOM 962 N N . LEU A 1 119 ? 2.456 15.838 -1.760 1.00 71.31 119 LEU A N 1
ATOM 963 C CA . LEU A 1 119 ? 1.194 15.491 -1.100 1.00 71.31 119 LEU A CA 1
ATOM 964 C C . LEU A 1 119 ? 1.185 15.841 0.401 1.00 71.31 119 LEU A C 1
ATOM 966 O O . LEU A 1 119 ? 0.206 15.547 1.083 1.00 71.31 119 LEU A O 1
ATOM 970 N N . GLY A 1 120 ? 2.249 16.466 0.920 1.00 66.75 120 GLY A N 1
ATOM 971 C CA . GLY A 1 120 ? 2.383 16.814 2.337 1.00 66.75 120 GLY A CA 1
ATOM 972 C C . GLY A 1 120 ? 2.678 15.615 3.243 1.00 66.75 120 GLY A C 1
ATOM 973 O O . GLY A 1 120 ? 2.575 15.729 4.462 1.00 66.75 120 GLY A O 1
ATOM 974 N N . LEU A 1 121 ? 3.041 14.472 2.657 1.00 64.38 121 LEU A N 1
ATOM 975 C CA . LEU A 1 121 ? 3.384 13.242 3.357 1.00 64.38 121 LEU A CA 1
ATOM 976 C C . LEU A 1 121 ? 4.888 13.025 3.268 1.00 64.38 121 LEU A C 1
ATOM 978 O O . LEU A 1 121 ? 5.415 12.639 2.229 1.00 64.38 121 LEU A O 1
ATOM 982 N N . SER A 1 122 ? 5.602 13.271 4.360 1.00 65.38 122 SER A N 1
ATOM 983 C CA . SER A 1 122 ? 7.012 12.897 4.428 1.00 65.38 122 SER A CA 1
ATOM 984 C C . SER A 1 122 ? 7.128 11.479 4.973 1.00 65.38 122 SER A C 1
ATOM 986 O O . SER A 1 122 ? 6.501 11.149 5.971 1.00 65.38 122 SER A O 1
ATOM 988 N N . ASN A 1 123 ? 8.017 10.656 4.417 1.00 61.16 123 ASN A N 1
ATOM 989 C CA . ASN A 1 123 ? 8.411 9.404 5.084 1.00 61.16 123 ASN A CA 1
ATOM 990 C C . ASN A 1 123 ? 9.042 9.657 6.472 1.00 61.16 123 ASN A C 1
ATOM 992 O O . ASN A 1 123 ? 9.201 8.732 7.260 1.00 61.16 123 ASN A O 1
ATOM 996 N N . TRP A 1 124 ? 9.392 10.913 6.764 1.00 57.91 124 TRP A N 1
ATOM 997 C CA . TRP A 1 124 ? 9.984 11.375 8.012 1.00 57.91 124 TRP A CA 1
ATOM 998 C C . TRP A 1 124 ? 9.012 12.180 8.878 1.00 57.91 124 TRP A C 1
ATOM 1000 O O . TRP A 1 124 ? 9.450 12.735 9.885 1.00 57.91 124 TRP A O 1
ATOM 1010 N N . THR A 1 125 ? 7.722 12.298 8.519 1.00 63.22 125 THR A N 1
ATOM 1011 C CA . THR A 1 125 ? 6.768 12.941 9.438 1.00 63.22 125 THR A CA 1
ATOM 1012 C C . THR A 1 125 ? 6.719 12.132 10.732 1.00 63.22 125 THR A C 1
ATOM 1014 O O . THR A 1 125 ? 6.433 10.931 10.678 1.00 63.22 125 THR A O 1
ATOM 1017 N N . PRO A 1 126 ? 6.988 12.755 11.892 1.00 63.59 126 PRO A N 1
ATOM 1018 C CA . PRO A 1 126 ? 6.809 12.107 13.176 1.00 63.59 126 PRO A CA 1
ATOM 1019 C C . PRO A 1 126 ? 5.396 11.535 13.280 1.00 63.59 126 PRO A C 1
ATOM 1021 O O . PRO A 1 126 ? 4.425 12.196 12.920 1.00 63.59 126 PRO A O 1
ATOM 1024 N N . TRP A 1 127 ? 5.269 10.333 13.841 1.00 62.25 127 TRP A N 1
ATOM 1025 C CA . TRP A 1 127 ? 3.976 9.689 14.105 1.00 62.25 127 TRP A CA 1
ATOM 1026 C C . TRP A 1 127 ? 2.960 10.625 14.780 1.00 62.25 127 TRP A C 1
ATOM 1028 O O . TRP A 1 127 ? 1.772 10.608 14.465 1.00 62.25 127 TRP A O 1
ATOM 1038 N N . LYS A 1 128 ? 3.444 11.520 15.645 1.00 64.56 128 LYS A N 1
ATOM 1039 C CA . LYS A 1 128 ? 2.640 12.531 16.341 1.00 64.56 128 LYS A CA 1
ATOM 1040 C C . LYS A 1 128 ? 1.880 13.462 15.390 1.00 64.56 128 LYS A C 1
ATOM 1042 O O . LYS A 1 128 ? 0.724 13.783 15.654 1.00 64.56 128 LYS A O 1
ATOM 1047 N N . ASP A 1 129 ? 2.476 13.834 14.262 1.00 66.50 129 ASP A N 1
ATOM 1048 C CA . ASP A 1 129 ? 1.886 14.776 13.298 1.00 66.50 129 ASP A CA 1
ATOM 1049 C C . ASP A 1 129 ? 0.817 14.106 12.415 1.00 66.50 129 ASP A C 1
ATOM 1051 O O . ASP A 1 129 ? 0.001 14.770 11.770 1.00 66.50 129 ASP A O 1
ATOM 1055 N N . ILE A 1 130 ? 0.785 12.769 12.406 1.00 71.38 130 ILE A N 1
ATOM 1056 C CA . ILE A 1 130 ? -0.235 11.976 11.716 1.00 71.38 130 ILE A CA 1
ATOM 1057 C C . ILE A 1 130 ? -1.451 11.773 12.630 1.00 71.38 130 ILE A C 1
ATOM 1059 O O . ILE A 1 130 ? -2.580 11.992 12.183 1.00 71.38 130 ILE A O 1
ATOM 1063 N N . TYR A 1 131 ? -1.228 11.409 13.900 1.00 72.75 131 TYR A N 1
ATOM 1064 C CA . TYR A 1 131 ? -2.288 11.038 14.847 1.00 72.75 131 TYR A CA 1
ATOM 1065 C C . TYR A 1 131 ? -2.975 12.213 15.547 1.00 72.75 131 TYR A C 1
ATOM 1067 O O . TYR A 1 131 ? -4.177 12.146 15.790 1.00 72.75 131 TYR A O 1
ATOM 1075 N N . THR A 1 132 ? -2.271 13.307 15.838 1.00 72.06 132 THR A N 1
ATOM 1076 C CA . THR A 1 132 ? -2.884 14.471 16.510 1.00 72.06 132 THR A CA 1
ATOM 1077 C C . THR A 1 132 ? -4.021 15.129 15.704 1.00 72.06 132 THR A C 1
ATOM 1079 O O . THR A 1 132 ? -5.080 15.369 16.284 1.00 72.06 132 THR A O 1
ATOM 1082 N N . PRO A 1 133 ? -3.917 15.352 14.375 1.00 73.31 133 PRO A N 1
ATOM 1083 C CA . PRO A 1 133 ? -5.036 15.848 13.565 1.00 73.31 133 PRO A CA 1
ATOM 1084 C C . PRO A 1 133 ? -5.979 14.733 13.083 1.00 73.31 133 PRO A C 1
ATOM 1086 O O . PRO A 1 133 ? -6.880 14.982 12.286 1.00 73.31 133 PRO A O 1
ATOM 1089 N N . MET A 1 134 ? -5.766 13.479 13.479 1.00 78.25 134 MET A N 1
ATOM 1090 C CA . MET A 1 134 ? -6.542 12.357 12.953 1.00 78.25 134 MET A CA 1
ATOM 1091 C C . MET A 1 134 ? -8.048 12.474 13.258 1.00 78.25 134 MET A C 1
ATOM 1093 O O . MET A 1 134 ? -8.835 12.339 12.319 1.00 78.25 134 MET A O 1
ATOM 1097 N N . PRO A 1 135 ? -8.488 12.846 14.477 1.00 75.88 135 PRO A N 1
ATOM 1098 C CA . PRO A 1 135 ? -9.915 12.985 14.764 1.00 75.88 135 PRO A CA 1
ATOM 1099 C C . PRO A 1 135 ? -10.579 14.133 13.983 1.00 75.88 135 PRO A C 1
ATOM 1101 O O . PRO A 1 135 ? -11.706 13.999 13.507 1.00 75.88 135 PRO A O 1
ATOM 1104 N N . THR A 1 136 ? -9.866 15.244 13.763 1.00 76.25 136 THR A N 1
ATOM 1105 C CA . THR A 1 136 ? -10.371 16.360 12.942 1.00 76.25 136 THR A CA 1
ATOM 1106 C C . THR A 1 136 ? -10.429 15.999 11.454 1.00 76.25 136 THR A C 1
ATOM 1108 O O . THR A 1 136 ? -11.326 16.458 10.744 1.00 76.25 136 THR A O 1
ATOM 1111 N N . ARG A 1 137 ? -9.524 15.133 10.972 1.00 80.12 137 ARG A N 1
ATOM 1112 C CA . ARG A 1 137 ? -9.549 14.577 9.607 1.00 80.12 137 ARG A CA 1
ATOM 1113 C C . ARG A 1 137 ? -10.674 13.564 9.394 1.00 80.12 137 ARG A C 1
ATOM 1115 O O . ARG A 1 137 ? -11.280 13.591 8.328 1.00 80.12 137 ARG A O 1
ATOM 1122 N N . ILE A 1 138 ? -10.982 12.711 10.378 1.00 80.94 138 ILE A N 1
ATOM 1123 C CA . ILE A 1 138 ? -12.163 11.826 10.325 1.00 80.94 138 ILE A CA 1
ATOM 1124 C C . ILE A 1 138 ? -13.410 12.675 10.104 1.00 80.94 138 ILE A C 1
ATOM 1126 O O . ILE A 1 138 ? -14.191 12.412 9.194 1.00 80.94 138 ILE A O 1
ATOM 1130 N N . TYR A 1 139 ? -13.567 13.734 10.895 1.00 75.38 139 TYR A N 1
ATOM 1131 C CA . TYR A 1 139 ? -14.720 14.610 10.773 1.00 75.38 139 TYR A CA 1
ATOM 1132 C C . TYR A 1 139 ? -14.808 15.268 9.384 1.00 75.38 139 TYR A C 1
ATOM 1134 O O . TYR A 1 139 ? -15.817 15.134 8.697 1.00 75.38 139 TYR A O 1
ATOM 1142 N N . SER A 1 140 ? -13.734 15.920 8.928 1.00 77.81 140 SER A N 1
ATOM 1143 C CA . SER A 1 140 ? -13.762 16.669 7.665 1.00 77.81 140 SER A CA 1
ATOM 1144 C C . SER A 1 140 ? -13.809 15.807 6.404 1.00 77.81 140 SER A C 1
ATOM 1146 O O . SER A 1 140 ? -14.225 16.310 5.367 1.00 77.81 140 SER A O 1
ATOM 1148 N N . LYS A 1 141 ? -13.379 14.539 6.456 1.00 77.88 141 LYS A N 1
ATOM 1149 C CA . LYS A 1 141 ? -13.317 13.667 5.269 1.00 77.88 141 LYS A CA 1
ATOM 1150 C C . LYS A 1 141 ? -14.358 12.554 5.239 1.00 77.88 141 LYS A C 1
ATOM 1152 O 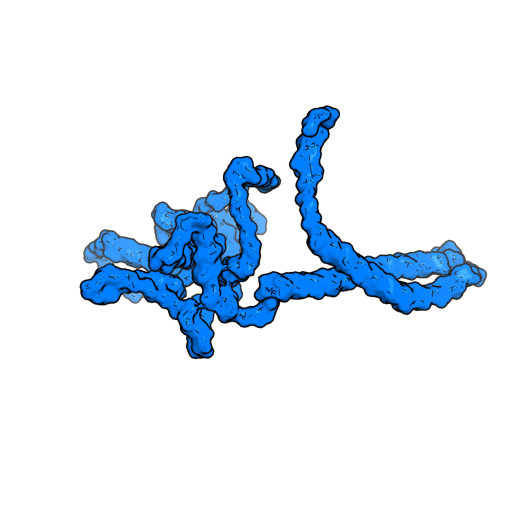O . LYS A 1 141 ? -14.730 12.136 4.151 1.00 77.88 141 LYS A O 1
ATOM 1157 N N . ILE A 1 142 ? -14.794 12.054 6.396 1.00 77.12 142 ILE A N 1
ATOM 1158 C CA . ILE A 1 142 ? -15.770 10.953 6.482 1.00 77.12 142 ILE A CA 1
ATOM 1159 C C . ILE A 1 142 ? -17.172 11.493 6.774 1.00 77.12 142 ILE A C 1
ATOM 1161 O O . ILE A 1 142 ? -18.140 11.026 6.185 1.00 77.12 142 ILE A O 1
ATOM 1165 N N . LEU A 1 143 ? -17.292 12.470 7.678 1.00 71.31 143 LEU A N 1
ATOM 1166 C CA . LEU A 1 143 ? -18.588 12.987 8.137 1.00 71.31 143 LEU A CA 1
ATOM 1167 C C . LEU A 1 143 ? -19.082 14.204 7.353 1.00 71.31 143 LEU A C 1
ATOM 1169 O O . LEU A 1 143 ? -20.286 14.457 7.349 1.00 71.31 143 LEU A O 1
ATOM 1173 N N . ALA A 1 144 ? -18.192 14.949 6.691 1.00 64.50 144 ALA A N 1
ATOM 1174 C CA . ALA A 1 144 ? -18.552 16.133 5.915 1.00 64.50 144 ALA A CA 1
ATOM 1175 C C . ALA A 1 144 ? -19.311 15.759 4.628 1.00 64.50 144 ALA A C 1
ATOM 1177 O O . ALA A 1 144 ? -18.788 15.801 3.518 1.00 64.50 144 ALA A O 1
ATOM 1178 N N . THR A 1 145 ? -20.578 15.396 4.792 1.00 59.34 145 THR A N 1
ATOM 1179 C CA . THR A 1 145 ? -21.588 15.497 3.741 1.00 59.34 145 THR A CA 1
ATOM 1180 C C . THR A 1 145 ? -22.008 16.964 3.642 1.00 59.34 145 THR A C 1
ATOM 1182 O O . THR A 1 145 ? -22.092 17.653 4.659 1.00 59.34 145 THR A O 1
ATOM 1185 N N . THR A 1 146 ? -22.277 17.449 2.429 1.00 55.31 146 THR A N 1
ATOM 1186 C CA . THR A 1 146 ? -22.508 18.858 2.041 1.00 55.31 146 THR A CA 1
ATOM 1187 C C . THR A 1 146 ? -23.713 19.572 2.690 1.00 55.31 146 THR A C 1
ATOM 1189 O O . THR A 1 146 ? -24.130 20.617 2.202 1.00 55.31 146 THR A O 1
ATOM 1192 N N . GLY A 1 147 ? -24.266 19.066 3.797 1.00 55.66 147 GLY A N 1
ATOM 1193 C CA . GLY A 1 147 ? -25.435 19.639 4.475 1.00 55.66 147 GLY A CA 1
ATOM 1194 C C . GLY A 1 147 ? -25.470 19.521 6.003 1.00 55.66 147 GLY A C 1
ATOM 1195 O O . GLY A 1 147 ? -26.493 19.861 6.587 1.00 55.66 147 GLY A O 1
ATOM 1196 N N . LEU A 1 148 ? -24.408 19.048 6.669 1.00 58.50 148 LEU A N 1
ATOM 1197 C CA . LEU A 1 148 ? -24.349 19.026 8.138 1.00 58.50 148 LEU A CA 1
ATOM 1198 C C . LEU A 1 148 ? -23.610 20.267 8.652 1.00 58.50 148 LEU A C 1
ATOM 1200 O O . LEU A 1 148 ? -22.388 20.374 8.550 1.00 58.50 148 LEU A O 1
ATOM 1204 N N . GLU A 1 149 ? -24.373 21.224 9.178 1.00 51.38 149 GLU A N 1
ATOM 1205 C CA . GLU A 1 149 ? -23.848 22.425 9.828 1.00 51.38 149 GLU A CA 1
ATOM 1206 C C . GLU A 1 149 ? -23.018 22.080 11.079 1.00 51.38 149 GLU A C 1
ATOM 1208 O O . GLU A 1 149 ? -23.266 21.101 11.785 1.00 51.38 149 GLU A O 1
ATOM 1213 N N . MET A 1 150 ? -22.005 22.910 11.339 1.00 53.25 150 MET A N 1
ATOM 1214 C CA . MET A 1 150 ? -20.979 22.762 12.376 1.00 53.25 150 MET A CA 1
ATOM 1215 C C . MET A 1 150 ? -21.546 22.900 13.801 1.00 53.25 150 MET A C 1
ATOM 1217 O O . MET A 1 150 ? -21.329 23.912 14.465 1.00 53.25 150 MET A O 1
ATOM 1221 N N . ASN A 1 151 ? -22.241 21.875 14.292 1.00 54.12 151 ASN A N 1
ATOM 1222 C CA . ASN A 1 151 ? -22.811 21.858 15.640 1.00 54.12 151 ASN A CA 1
ATOM 1223 C C . ASN A 1 151 ? -22.016 20.967 16.609 1.00 54.12 151 ASN A C 1
ATOM 1225 O O . ASN A 1 151 ? -21.274 20.064 16.216 1.00 54.12 151 ASN A O 1
ATOM 1229 N N . HIS A 1 152 ? -22.188 21.225 17.910 1.00 54.03 152 HIS A N 1
ATOM 1230 C CA . HIS A 1 152 ? -21.563 20.525 19.048 1.00 54.03 152 HIS A CA 1
ATOM 1231 C C . HIS A 1 152 ? -21.758 18.987 19.014 1.00 54.03 152 HIS A C 1
ATOM 1233 O O . HIS A 1 152 ? -20.963 18.240 19.580 1.00 54.03 152 HIS A O 1
ATOM 1239 N N . GLU A 1 153 ? -22.759 18.502 18.269 1.00 61.25 153 GLU A N 1
ATOM 1240 C CA . GLU A 1 153 ? -23.027 17.082 17.980 1.00 61.25 153 GLU A CA 1
ATOM 1241 C C . GLU A 1 153 ? -21.906 16.384 17.180 1.00 61.25 153 GLU A C 1
ATOM 1243 O O . GLU A 1 153 ? -21.762 15.162 17.235 1.00 61.25 153 GLU A O 1
ATOM 1248 N N . SER A 1 154 ? -21.051 17.150 16.493 1.00 66.69 154 SER A N 1
ATOM 1249 C CA . SER A 1 154 ? -19.896 16.652 15.728 1.00 66.69 154 SER A CA 1
ATOM 1250 C C . SER A 1 154 ? -18.896 15.849 16.567 1.00 66.69 154 SER A C 1
ATOM 1252 O O . SER A 1 154 ? -18.369 14.836 16.100 1.00 66.69 154 SER A O 1
ATOM 1254 N N . GLN A 1 155 ? -18.655 16.248 17.821 1.00 70.12 155 GLN A N 1
ATOM 1255 C CA . GLN A 1 155 ? -17.748 15.517 18.715 1.00 70.12 155 GLN A CA 1
ATOM 1256 C C . GLN A 1 155 ? -18.346 14.179 19.166 1.00 70.12 155 GLN A C 1
ATOM 1258 O O . GLN A 1 155 ? -17.618 13.197 19.326 1.00 70.12 155 GLN A O 1
ATOM 1263 N N . LEU A 1 156 ? -19.673 14.113 19.313 1.00 74.88 156 LEU A N 1
ATOM 1264 C CA . LEU A 1 156 ? -20.379 12.884 19.662 1.00 74.88 156 LEU A CA 1
ATOM 1265 C C . LEU A 1 156 ? -20.308 11.869 18.517 1.00 74.88 156 LEU A C 1
ATOM 1267 O O . LEU A 1 156 ? -19.944 10.718 18.752 1.00 74.88 156 LEU A O 1
ATOM 1271 N N . LEU A 1 157 ? -20.566 12.301 17.281 1.00 77.31 157 LEU A N 1
ATOM 1272 C CA . LEU A 1 157 ? -20.468 11.449 16.089 1.00 77.31 157 LEU A CA 1
ATOM 1273 C C . LEU A 1 157 ? -19.047 10.909 15.886 1.00 77.31 157 LEU A C 1
ATOM 1275 O O . LEU A 1 157 ? -18.857 9.718 15.641 1.00 77.31 157 LEU A O 1
ATOM 1279 N N . LEU A 1 158 ? -18.036 11.759 16.070 1.00 80.56 158 LEU A N 1
ATOM 1280 C CA . LEU A 1 158 ? -16.635 11.345 16.033 1.00 80.56 158 LEU A CA 1
ATOM 1281 C C . LEU A 1 158 ? -16.327 10.274 17.090 1.00 80.56 158 LEU A C 1
ATOM 1283 O O . LEU A 1 158 ? -15.688 9.269 16.776 1.00 80.56 158 LEU A O 1
ATOM 1287 N N . SER A 1 159 ? -16.809 10.462 18.323 1.00 80.44 159 SER A N 1
ATOM 1288 C CA . SER A 1 159 ? -16.618 9.481 19.396 1.00 80.44 159 SER A CA 1
ATOM 1289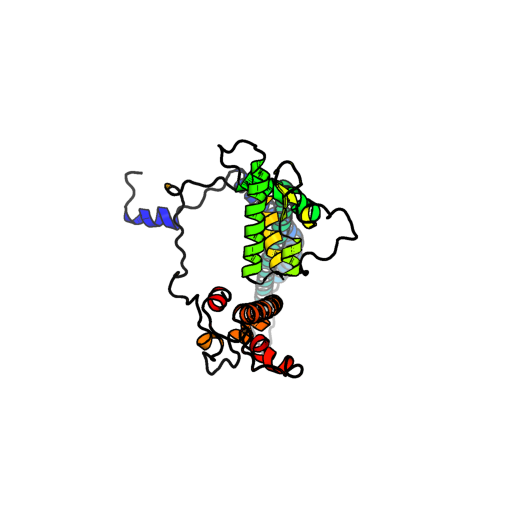 C C . SER A 1 159 ? -17.285 8.138 19.081 1.00 80.44 159 SER A C 1
ATOM 1291 O O . SER A 1 159 ? -16.704 7.093 19.360 1.00 80.44 159 SER A O 1
ATOM 1293 N N . GLN A 1 160 ? -18.458 8.149 18.437 1.00 83.44 160 GLN A N 1
ATOM 1294 C CA . GLN A 1 160 ? -19.160 6.934 18.019 1.00 83.44 160 GLN A CA 1
ATOM 1295 C C . GLN A 1 160 ? -18.383 6.180 16.937 1.00 83.44 160 GLN A C 1
ATOM 1297 O O . GLN A 1 160 ? -18.191 4.973 17.066 1.00 83.44 160 GLN A O 1
ATOM 1302 N N . ILE A 1 161 ? -17.890 6.882 15.909 1.00 85.44 161 ILE A N 1
ATOM 1303 C CA . ILE A 1 161 ? -17.094 6.269 14.834 1.00 85.44 161 ILE A CA 1
ATOM 1304 C C . ILE A 1 161 ? -15.791 5.699 15.392 1.00 85.44 161 ILE A C 1
ATOM 1306 O O . ILE A 1 161 ? -15.454 4.553 15.106 1.00 85.44 161 ILE A O 1
ATOM 1310 N N . TRP A 1 162 ? -15.066 6.462 16.212 1.00 86.31 162 TRP A N 1
ATOM 1311 C CA . TRP A 1 162 ? -13.819 5.981 16.803 1.00 86.31 162 TRP A CA 1
ATOM 1312 C C . TRP A 1 162 ? -14.048 4.770 17.707 1.00 86.31 162 TRP A C 1
ATOM 1314 O O . TRP A 1 162 ? -13.359 3.762 17.569 1.00 86.31 162 TRP A O 1
ATOM 1324 N N . ASN A 1 163 ? -15.056 4.825 18.581 1.00 88.44 163 ASN A N 1
ATOM 1325 C CA . ASN A 1 163 ? -15.397 3.694 19.436 1.00 88.44 163 ASN A CA 1
ATOM 1326 C C . ASN A 1 163 ? -15.817 2.475 18.604 1.00 88.44 163 ASN A C 1
ATOM 1328 O O . ASN A 1 163 ? -15.420 1.364 18.936 1.00 88.44 163 ASN A O 1
ATOM 1332 N N . ALA A 1 164 ? -16.544 2.661 17.498 1.00 87.38 164 ALA A N 1
ATOM 1333 C CA . ALA A 1 164 ? -16.880 1.573 16.584 1.00 87.38 164 ALA A CA 1
ATOM 1334 C C . ALA A 1 164 ? -15.629 0.952 15.938 1.00 87.38 164 ALA A C 1
ATOM 1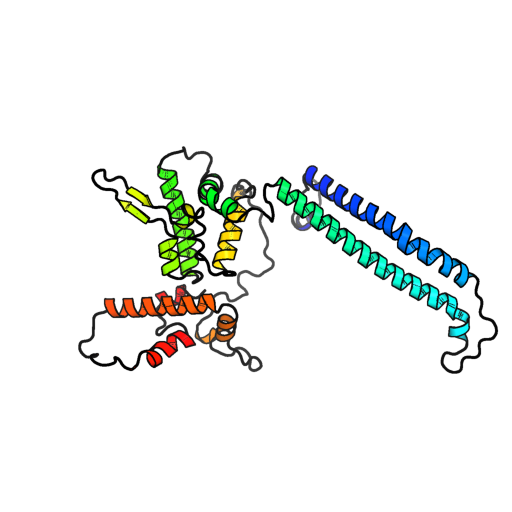336 O O . ALA A 1 164 ? -15.524 -0.273 15.885 1.00 87.38 164 ALA A O 1
ATOM 1337 N N . ILE A 1 165 ? -14.656 1.770 15.515 1.00 88.06 165 ILE A N 1
ATOM 1338 C CA . ILE A 1 165 ? -13.375 1.293 14.969 1.00 88.06 165 ILE A CA 1
ATOM 1339 C C . ILE A 1 165 ? -12.617 0.477 16.025 1.00 88.06 165 ILE A C 1
ATOM 1341 O O . ILE A 1 165 ? -12.249 -0.667 15.762 1.00 88.06 165 ILE A O 1
ATOM 1345 N N . ILE A 1 166 ? -12.435 1.007 17.236 1.00 87.81 166 ILE A N 1
ATOM 1346 C CA . ILE A 1 166 ? -11.711 0.301 18.305 1.00 87.81 166 ILE A CA 1
ATOM 1347 C C . ILE A 1 166 ? -12.435 -0.987 18.718 1.00 87.81 166 ILE A C 1
ATOM 1349 O O . ILE A 1 166 ? -11.801 -2.033 18.851 1.00 87.81 166 ILE A O 1
ATOM 1353 N N . MET A 1 167 ? -13.764 -0.954 18.844 1.00 86.50 167 MET A N 1
ATOM 1354 C CA . MET A 1 167 ? -14.555 -2.147 19.153 1.00 86.50 167 MET A CA 1
ATOM 1355 C C . MET A 1 167 ? -14.512 -3.189 18.031 1.00 86.50 167 MET A C 1
ATOM 1357 O O . MET A 1 167 ? -14.556 -4.382 18.322 1.00 86.50 167 MET A O 1
ATOM 1361 N N . SER A 1 168 ? -14.404 -2.778 16.764 1.00 88.50 168 SER A N 1
ATOM 1362 C CA . SER A 1 168 ? -14.201 -3.722 15.659 1.00 88.50 168 SER A CA 1
ATOM 1363 C C . SER A 1 168 ? -12.848 -4.434 15.761 1.00 88.50 168 SER A C 1
ATOM 1365 O O . SER A 1 168 ? -12.796 -5.652 15.637 1.00 88.50 168 SER A O 1
ATOM 1367 N N . MET A 1 169 ? -11.778 -3.712 16.117 1.00 87.06 169 MET A N 1
ATOM 1368 C CA . MET A 1 169 ? -10.446 -4.298 16.318 1.00 87.06 169 MET A CA 1
ATOM 1369 C C . MET A 1 169 ? -10.385 -5.218 17.541 1.00 87.06 169 MET A C 1
ATOM 1371 O O . MET A 1 169 ? -9.702 -6.237 17.509 1.00 87.06 169 MET A O 1
ATOM 1375 N N . TYR A 1 170 ? -11.128 -4.891 18.601 1.00 87.06 170 TYR A N 1
ATOM 1376 C CA . TYR A 1 170 ? -11.305 -5.773 19.756 1.00 87.06 170 TYR A CA 1
ATOM 1377 C C . TYR A 1 170 ? -12.037 -7.073 19.392 1.00 87.06 170 TYR A C 1
ATOM 1379 O O . TYR A 1 170 ? -11.646 -8.152 19.827 1.00 87.06 170 TYR A O 1
ATOM 1387 N N . ARG A 1 171 ? -13.085 -6.995 18.560 1.00 83.69 171 ARG A N 1
ATOM 1388 C CA . ARG A 1 171 ? -13.825 -8.186 18.103 1.00 83.69 171 ARG A CA 1
ATOM 1389 C C . ARG A 1 171 ? -12.966 -9.137 17.274 1.00 83.69 171 ARG A C 1
ATOM 1391 O O . ARG A 1 171 ? -13.219 -10.331 17.318 1.00 83.69 171 ARG A O 1
ATOM 1398 N N . GLU A 1 172 ? -11.972 -8.607 16.568 1.00 82.94 172 GLU A N 1
ATOM 1399 C CA . GLU A 1 172 ? -10.969 -9.376 15.821 1.00 82.94 172 GLU A CA 1
ATOM 1400 C C . GLU A 1 172 ? -9.745 -9.772 16.671 1.00 82.94 172 GLU A C 1
ATOM 1402 O O . GLU A 1 172 ? -8.752 -10.237 16.128 1.00 82.94 172 GLU A O 1
ATOM 1407 N N . TYR A 1 173 ? -9.778 -9.572 17.996 1.00 85.50 173 TYR A N 1
ATOM 1408 C CA . TYR A 1 173 ? -8.704 -9.935 18.939 1.00 85.50 173 TYR A CA 1
ATOM 1409 C C . TYR A 1 173 ? -7.347 -9.258 18.697 1.00 85.50 173 TYR A C 1
ATOM 1411 O O . TYR A 1 173 ? -6.316 -9.667 19.237 1.00 85.50 173 TYR A O 1
ATOM 1419 N N . LEU A 1 174 ? -7.337 -8.156 17.948 1.00 85.25 174 LEU A N 1
ATOM 1420 C CA . LEU A 1 174 ? -6.131 -7.369 17.689 1.00 85.25 174 LEU A CA 1
ATOM 1421 C C . LEU A 1 174 ? -5.695 -6.555 18.919 1.00 85.25 174 LEU A C 1
ATOM 1423 O O . LEU A 1 174 ? -4.534 -6.164 19.029 1.00 85.25 174 LEU A O 1
ATOM 1427 N N . LEU A 1 175 ? -6.629 -6.277 19.834 1.00 84.38 175 LEU A N 1
ATOM 1428 C CA . LEU A 1 175 ? -6.425 -5.474 21.040 1.00 84.38 175 LEU A CA 1
ATOM 1429 C C . LEU A 1 175 ? -6.881 -6.243 22.278 1.00 84.38 175 LEU A C 1
ATOM 1431 O O . LEU A 1 175 ? -7.938 -6.864 22.265 1.00 84.38 175 LEU A O 1
ATOM 1435 N N . SER A 1 176 ? -6.126 -6.128 23.370 1.00 82.12 176 SER A N 1
ATOM 1436 C CA . SER A 1 176 ? -6.567 -6.616 24.679 1.00 82.12 176 SER A CA 1
ATOM 1437 C C . SER A 1 176 ? -7.569 -5.655 25.327 1.00 82.12 176 SER A C 1
ATOM 1439 O O . SER A 1 176 ? -7.570 -4.450 25.048 1.00 82.12 176 SER A O 1
ATOM 1441 N N . ILE A 1 177 ? -8.378 -6.170 26.255 1.00 82.06 177 ILE A N 1
ATOM 1442 C CA . ILE A 1 177 ? -9.374 -5.384 27.001 1.00 82.06 177 ILE A CA 1
ATOM 1443 C C . ILE A 1 177 ? -8.775 -4.145 27.696 1.00 82.06 177 ILE A C 1
ATOM 1445 O O . ILE A 1 177 ? -9.369 -3.067 27.676 1.00 82.06 177 ILE A O 1
ATOM 1449 N N . GLU A 1 178 ? -7.556 -4.254 28.232 1.00 79.88 178 GLU A N 1
ATOM 1450 C CA . GLU A 1 178 ? -6.853 -3.144 28.889 1.00 79.88 178 GLU A CA 1
ATOM 1451 C C . GLU A 1 178 ? -6.494 -2.012 27.915 1.00 79.88 178 GLU A C 1
ATOM 1453 O O . GLU A 1 178 ? -6.573 -0.831 28.263 1.00 79.88 178 GLU A O 1
ATOM 1458 N N . HIS A 1 179 ? -6.093 -2.358 26.687 1.00 79.75 179 HIS A N 1
ATOM 1459 C CA . HIS A 1 179 ? -5.797 -1.370 25.650 1.00 79.75 179 HIS A CA 1
ATOM 1460 C C . HIS A 1 179 ? -7.078 -0.692 25.163 1.00 79.75 179 HIS A C 1
ATOM 1462 O O . HIS A 1 179 ? -7.099 0.526 24.988 1.00 79.75 179 HIS A O 1
ATOM 1468 N N . VAL A 1 180 ? -8.169 -1.450 25.020 1.00 83.50 180 VAL A N 1
ATOM 1469 C CA . VAL A 1 180 ? -9.480 -0.919 24.622 1.00 83.50 180 VAL A CA 1
ATOM 1470 C C . VAL A 1 180 ? -9.972 0.132 25.617 1.00 83.50 180 VAL A C 1
ATOM 1472 O O . VAL A 1 180 ? -10.323 1.239 25.210 1.00 83.50 180 VAL A O 1
ATOM 1475 N N . GLN A 1 181 ? -9.907 -0.147 26.921 1.00 81.06 181 GLN A N 1
ATOM 1476 C CA . GLN A 1 181 ? -10.303 0.816 27.958 1.00 81.06 181 GLN A CA 1
ATOM 1477 C C . GLN A 1 181 ? -9.505 2.130 27.895 1.00 81.06 181 GLN A C 1
ATOM 1479 O O . GLN A 1 181 ? -10.043 3.197 28.181 1.00 81.06 181 GLN A O 1
ATOM 1484 N N . LYS A 1 182 ? -8.235 2.090 27.475 1.00 78.00 182 LYS A N 1
ATOM 1485 C CA . LYS A 1 182 ? -7.397 3.292 27.310 1.00 78.00 182 LYS A CA 1
ATOM 1486 C C . LYS A 1 182 ? -7.693 4.065 26.016 1.00 78.00 182 LYS A C 1
ATOM 1488 O O . LYS A 1 182 ? -7.384 5.256 25.939 1.00 78.00 182 LYS A O 1
ATOM 1493 N N . LEU A 1 183 ? -8.260 3.396 25.010 1.00 80.12 183 LEU A N 1
ATOM 1494 C CA . LEU A 1 183 ? -8.489 3.922 23.661 1.00 80.12 183 LEU A CA 1
ATOM 1495 C C . LEU A 1 183 ? -9.922 4.416 23.418 1.00 80.12 183 LEU A C 1
ATOM 1497 O O . LEU A 1 183 ? -10.129 5.193 22.486 1.00 80.12 183 LEU A O 1
ATOM 1501 N N . LEU A 1 184 ? -10.900 4.000 24.224 1.00 83.06 184 LEU A N 1
ATOM 1502 C CA . LEU A 1 184 ? -12.298 4.405 24.067 1.00 83.06 184 LEU A CA 1
ATOM 1503 C C . LEU A 1 184 ? -12.573 5.822 24.595 1.00 83.06 184 LEU A C 1
ATOM 1505 O O . LEU A 1 184 ? -12.098 6.230 25.660 1.00 83.06 184 LEU A O 1
ATOM 1509 N N . TYR A 1 185 ? -13.430 6.548 23.876 1.00 78.50 185 TYR A N 1
ATOM 1510 C CA . TYR A 1 185 ? -14.077 7.743 24.407 1.00 78.50 185 TYR A CA 1
ATOM 1511 C C . TYR A 1 185 ? -15.095 7.336 25.465 1.00 78.50 185 TYR A C 1
ATOM 1513 O O . TYR A 1 185 ? -16.030 6.585 25.176 1.00 78.50 185 TYR A O 1
ATOM 1521 N N . HIS A 1 186 ? -14.942 7.892 26.662 1.00 76.81 186 HIS A N 1
ATOM 1522 C CA . HIS A 1 186 ? -15.904 7.714 27.740 1.00 76.81 186 HIS A CA 1
ATOM 1523 C C . HIS A 1 186 ? -16.837 8.920 27.776 1.00 76.81 186 HIS A C 1
ATOM 1525 O O . HIS A 1 186 ? -16.389 10.065 27.880 1.00 76.81 186 HIS A O 1
ATOM 1531 N N . GLN A 1 187 ? -18.139 8.666 27.686 1.00 69.38 187 GLN A N 1
ATOM 1532 C CA . GLN A 1 187 ? -19.146 9.674 28.000 1.00 69.38 187 GLN A CA 1
ATOM 1533 C C . GLN A 1 187 ? -19.182 9.811 29.522 1.00 69.38 187 GLN A C 1
ATOM 1535 O O . GLN A 1 187 ? -19.535 8.863 30.218 1.00 69.38 187 GLN A O 1
ATOM 1540 N N . VAL A 1 188 ? -18.739 10.960 30.033 1.00 68.25 188 VAL A N 1
ATOM 1541 C CA . VAL A 1 188 ? -18.754 11.269 31.463 1.00 68.25 188 VAL A CA 1
ATOM 1542 C C . VAL A 1 188 ? -19.767 12.381 31.685 1.00 68.25 188 VAL A C 1
ATOM 1544 O O . VAL A 1 188 ? -19.614 13.499 31.180 1.00 68.25 188 VAL A O 1
ATOM 1547 N N . ASP A 1 189 ? -20.803 12.071 32.455 1.00 59.31 189 ASP A N 1
ATOM 1548 C CA . ASP A 1 189 ? -21.777 13.058 32.901 1.00 59.31 189 ASP A CA 1
ATOM 1549 C C . ASP A 1 189 ? -21.095 13.991 33.907 1.00 59.31 189 ASP A C 1
ATOM 1551 O O . ASP A 1 189 ? -20.691 13.578 34.996 1.00 59.31 189 ASP A O 1
ATOM 1555 N N . VAL A 1 190 ? -20.909 15.255 33.525 1.00 55.12 190 VAL A N 1
ATOM 1556 C CA . VAL A 1 190 ? -20.399 16.281 34.439 1.00 55.12 190 VAL A CA 1
ATOM 1557 C C . VAL A 1 190 ? -21.598 16.887 35.160 1.00 55.12 190 VAL A C 1
ATOM 1559 O O . VAL A 1 190 ? -22.607 17.223 34.543 1.00 55.12 190 VAL A O 1
ATOM 1562 N N . GLY A 1 191 ? -21.501 16.937 36.488 1.00 53.44 191 GLY A N 1
ATOM 1563 C CA . GLY A 1 191 ? -22.616 17.178 37.400 1.00 53.44 191 GLY A CA 1
ATOM 1564 C C . GLY A 1 191 ? -23.442 18.456 37.179 1.00 53.44 191 GLY A C 1
ATOM 1565 O O . GLY A 1 191 ? -23.003 19.434 36.583 1.00 53.44 191 GLY A O 1
ATOM 1566 N N . GLN A 1 192 ? -24.656 18.382 37.736 1.00 55.12 192 GLN A N 1
ATOM 1567 C CA . GLN A 1 192 ? -25.764 19.349 37.863 1.00 55.12 192 GLN A CA 1
ATOM 1568 C C . GLN A 1 192 ? -26.416 19.953 36.607 1.00 55.12 192 GLN A C 1
ATOM 1570 O O . GLN A 1 192 ? -27.614 20.207 36.682 1.00 55.12 192 GLN A O 1
ATOM 1575 N N . ASP A 1 193 ? -25.747 20.056 35.456 1.00 54.41 193 ASP A N 1
ATOM 1576 C CA . ASP A 1 193 ? -26.364 20.637 34.239 1.00 54.41 193 ASP A CA 1
ATOM 1577 C C . ASP A 1 193 ? -26.767 19.613 33.161 1.00 54.41 193 ASP A C 1
ATOM 1579 O O . ASP A 1 193 ? -27.173 19.983 32.059 1.00 54.41 193 ASP A O 1
ATOM 1583 N N . GLY A 1 194 ? -26.652 18.307 33.435 1.00 58.94 194 GLY A N 1
ATOM 1584 C CA . GLY A 1 194 ? -27.059 17.245 32.498 1.00 58.94 194 GLY A CA 1
ATOM 1585 C C . GLY A 1 194 ? -26.300 17.240 31.161 1.00 58.94 194 GLY A C 1
ATOM 1586 O O . GLY A 1 194 ? -26.647 16.491 30.247 1.00 58.94 194 GLY A O 1
ATOM 1587 N N . ARG A 1 195 ? -25.255 18.065 31.021 1.00 56.44 195 ARG A N 1
ATOM 1588 C CA . ARG A 1 195 ? -24.411 18.115 29.828 1.00 56.44 195 ARG A CA 1
ATOM 1589 C C . ARG A 1 195 ? -23.391 16.985 29.898 1.00 56.44 195 ARG A C 1
ATOM 1591 O O . ARG A 1 195 ? -22.436 17.027 30.673 1.00 56.44 195 ARG A O 1
ATOM 1598 N N . ARG A 1 196 ? -23.602 15.970 29.059 1.00 61.94 196 ARG A N 1
ATOM 1599 C CA . ARG A 1 196 ? -22.650 14.874 28.850 1.00 61.94 196 ARG A CA 1
ATOM 1600 C C . ARG A 1 196 ? -21.376 15.449 28.245 1.00 61.94 196 ARG A C 1
ATOM 1602 O O . ARG A 1 196 ? -21.418 16.005 27.149 1.00 61.94 196 ARG A O 1
ATOM 1609 N N . SER A 1 197 ? -20.253 15.325 28.941 1.00 60.69 197 SER A N 1
ATOM 1610 C CA . SER A 1 197 ? -18.952 15.710 28.394 1.00 60.69 197 SER A CA 1
ATOM 1611 C C . SER A 1 197 ? -18.208 14.458 27.934 1.00 60.69 197 SER A C 1
ATOM 1613 O O . SER A 1 197 ? -18.248 13.410 28.578 1.00 60.69 197 SER A O 1
ATOM 1615 N N . LEU A 1 198 ? -17.547 14.539 26.785 1.00 66.94 198 LEU A N 1
ATOM 1616 C CA . LEU A 1 198 ? -16.771 13.427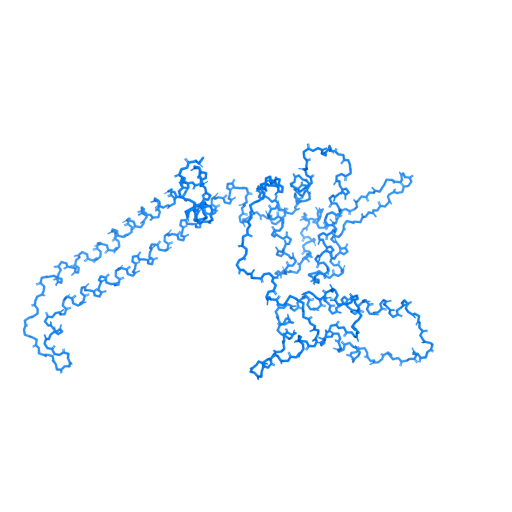 26.247 1.00 66.94 198 LEU A CA 1
ATOM 1617 C C . LEU A 1 198 ? -15.342 13.517 26.781 1.00 66.94 198 LEU A C 1
ATOM 1619 O O . LEU A 1 198 ? -14.635 14.489 26.514 1.00 66.94 198 LEU A O 1
ATOM 1623 N N . ARG A 1 199 ? -14.889 12.491 27.508 1.00 70.00 199 ARG A N 1
ATOM 1624 C CA . ARG A 1 199 ? -13.472 12.346 27.849 1.00 70.00 199 ARG A CA 1
ATOM 1625 C C . ARG A 1 199 ? -12.766 11.668 26.680 1.00 70.00 199 ARG A C 1
ATOM 1627 O O . ARG A 1 199 ? -13.002 10.491 26.407 1.00 70.00 199 ARG A O 1
ATOM 1634 N N . ALA A 1 200 ? -11.913 12.422 25.991 1.00 67.38 200 ALA A N 1
ATOM 1635 C CA . ALA A 1 200 ? -11.074 11.864 24.943 1.00 67.38 200 ALA A CA 1
ATOM 1636 C C . ALA A 1 200 ? -10.005 10.926 25.533 1.00 67.38 200 ALA A C 1
ATOM 1638 O O . ALA A 1 200 ? -9.513 11.178 26.639 1.00 67.38 200 ALA A O 1
ATOM 1639 N N . PRO A 1 201 ? -9.647 9.848 24.819 1.00 68.69 201 PRO A N 1
ATOM 1640 C CA . PRO A 1 201 ? -8.603 8.931 25.253 1.00 68.69 201 PRO A CA 1
ATOM 1641 C C . PRO A 1 201 ? -7.260 9.658 25.383 1.00 68.69 201 PRO A C 1
ATOM 1643 O O . PRO A 1 201 ? -6.928 10.536 24.581 1.00 68.69 201 PRO A O 1
ATOM 1646 N N . ALA A 1 202 ? -6.463 9.260 26.380 1.00 63.06 202 ALA A N 1
ATOM 1647 C CA . ALA A 1 202 ? -5.154 9.861 26.652 1.00 63.06 202 ALA A CA 1
ATOM 1648 C C . ALA A 1 202 ? -4.238 9.812 25.418 1.00 63.06 202 ALA A C 1
ATOM 1650 O O . ALA A 1 202 ? -3.514 10.765 25.156 1.00 63.06 202 ALA A O 1
ATOM 1651 N N . PHE A 1 203 ? -4.371 8.776 24.583 1.00 68.06 203 PHE A N 1
ATOM 1652 C CA . PHE A 1 203 ? -3.674 8.656 23.300 1.00 68.06 203 PHE A CA 1
ATOM 1653 C C . PHE A 1 203 ? -3.822 9.879 22.378 1.00 68.06 203 PHE A C 1
ATOM 1655 O O . PHE A 1 203 ? -2.903 10.164 21.617 1.00 68.06 203 PHE A O 1
ATOM 1662 N N . LEU A 1 204 ? -4.942 10.606 22.427 1.00 65.31 204 LEU A N 1
ATOM 1663 C CA . LEU A 1 204 ? -5.168 11.781 21.578 1.00 65.31 204 LEU A CA 1
ATOM 1664 C C . LEU A 1 204 ? -4.684 13.089 22.217 1.00 65.31 204 LEU A C 1
ATOM 1666 O O . LEU A 1 204 ? -4.453 14.057 21.498 1.00 65.31 204 LEU A O 1
ATOM 1670 N N . ILE A 1 205 ? -4.526 13.123 23.546 1.00 62.22 205 ILE A N 1
ATOM 1671 C CA . ILE A 1 205 ? -4.203 14.343 24.304 1.00 62.22 205 ILE A CA 1
ATOM 1672 C C . ILE A 1 205 ? -2.737 14.360 24.776 1.00 62.22 205 ILE A C 1
ATOM 1674 O O . ILE A 1 205 ? -2.092 15.402 24.709 1.00 62.22 205 ILE A O 1
ATOM 1678 N N . SER A 1 206 ? -2.182 13.236 25.243 1.00 55.56 206 SER A N 1
ATOM 1679 C CA . SER A 1 206 ? -0.915 13.195 25.995 1.00 55.56 206 SER A CA 1
ATOM 1680 C C . SER A 1 206 ? 0.319 12.748 25.198 1.00 55.56 206 SER A C 1
ATOM 1682 O O . SER A 1 206 ? 1.361 12.463 25.788 1.00 55.56 206 SER A O 1
ATOM 1684 N N . GLN A 1 207 ? 0.284 12.746 23.858 1.00 53.56 207 GLN A N 1
ATOM 1685 C CA . GLN A 1 207 ? 1.465 12.361 23.061 1.00 53.56 207 GLN A CA 1
ATOM 1686 C C . GLN A 1 207 ? 2.649 13.340 23.177 1.00 53.56 207 GLN A C 1
ATOM 1688 O O . GLN A 1 207 ? 3.741 13.039 22.684 1.00 53.56 207 GLN A O 1
ATOM 1693 N N . SER A 1 208 ? 2.481 14.514 23.795 1.00 49.19 208 SER A N 1
ATOM 1694 C CA . SER A 1 208 ? 3.572 15.466 24.046 1.00 49.19 208 SER A CA 1
ATOM 1695 C C . SER A 1 208 ? 4.594 14.941 25.059 1.00 49.19 208 SER A C 1
ATOM 1697 O O . SER A 1 208 ? 5.787 15.209 24.898 1.00 49.19 208 SER A O 1
ATOM 1699 N N . ASP A 1 209 ? 4.172 14.123 26.026 1.00 53.16 209 ASP A N 1
ATOM 1700 C CA . ASP A 1 209 ? 5.038 13.676 27.113 1.00 53.16 209 ASP A CA 1
ATOM 1701 C C . ASP A 1 209 ? 5.819 12.418 26.737 1.00 53.16 209 ASP A C 1
ATOM 1703 O O . ASP A 1 209 ? 5.267 11.348 26.483 1.00 53.16 209 ASP A O 1
ATOM 1707 N N . LYS A 1 210 ? 7.155 12.521 26.759 1.00 52.81 210 LYS A N 1
ATOM 1708 C CA . LYS A 1 210 ? 8.072 11.379 26.569 1.00 52.81 210 LYS A CA 1
ATOM 1709 C C . LYS A 1 210 ? 7.816 10.238 27.570 1.00 52.81 210 LYS A C 1
ATOM 1711 O O . LYS A 1 210 ? 8.200 9.111 27.286 1.00 52.81 210 LYS A O 1
ATOM 1716 N N . VAL A 1 211 ? 7.161 10.536 28.695 1.00 49.41 211 VAL A N 1
ATOM 1717 C CA . VAL A 1 211 ? 6.785 9.603 29.770 1.00 49.41 211 VAL A CA 1
ATOM 1718 C C . VAL A 1 211 ? 5.585 8.720 29.386 1.00 49.41 211 VAL A C 1
ATOM 1720 O O . VAL A 1 211 ? 5.496 7.592 29.850 1.00 49.41 211 VAL A O 1
ATOM 1723 N N . TYR A 1 212 ? 4.716 9.178 28.476 1.00 50.97 212 TYR A N 1
ATOM 1724 C CA . TYR A 1 212 ? 3.572 8.417 27.949 1.00 50.97 212 TYR A CA 1
ATOM 1725 C C . TYR A 1 212 ? 3.880 7.676 26.638 1.00 50.97 212 TYR A C 1
ATOM 1727 O O . TYR A 1 212 ? 2.971 7.174 25.983 1.00 50.97 212 TYR A O 1
ATOM 1735 N N . ARG A 1 213 ? 5.164 7.511 26.284 1.00 48.22 213 ARG A N 1
ATOM 1736 C CA . ARG A 1 213 ? 5.614 6.494 25.312 1.00 48.22 213 ARG A CA 1
ATOM 1737 C C . ARG A 1 213 ? 5.515 5.069 25.887 1.00 48.22 213 ARG A C 1
ATOM 1739 O O . ARG A 1 213 ? 6.372 4.235 25.627 1.00 48.22 213 ARG A O 1
ATOM 1746 N N . GLY A 1 214 ? 4.503 4.797 26.707 1.00 51.03 214 GLY A N 1
ATOM 1747 C CA . GLY A 1 214 ? 4.054 3.428 26.879 1.00 51.03 214 GLY A CA 1
ATOM 1748 C C . GLY A 1 214 ? 3.406 3.053 25.559 1.00 51.03 214 GLY A C 1
ATOM 1749 O O . GLY A 1 214 ? 2.407 3.671 25.200 1.00 51.03 214 GLY A O 1
ATOM 1750 N N . ASP A 1 215 ? 4.037 2.147 24.818 1.00 59.34 215 ASP A N 1
ATOM 1751 C CA . ASP A 1 215 ? 3.553 1.584 23.559 1.00 59.34 215 ASP A CA 1
ATOM 1752 C C . ASP A 1 215 ? 2.054 1.268 23.665 1.00 59.34 215 ASP A C 1
ATOM 1754 O O . ASP A 1 215 ? 1.642 0.272 24.253 1.00 59.34 215 ASP A O 1
ATOM 1758 N N . VAL A 1 216 ? 1.216 2.180 23.155 1.00 64.81 216 VAL A N 1
ATOM 1759 C CA . VAL A 1 216 ? -0.252 2.044 23.172 1.00 64.81 216 VAL A CA 1
ATOM 1760 C C . VAL A 1 216 ? -0.679 0.843 22.327 1.00 64.81 216 VAL A C 1
ATOM 1762 O O . VAL A 1 216 ? -1.706 0.224 22.596 1.00 64.81 216 VAL A O 1
ATOM 1765 N N . PHE A 1 217 ? 0.147 0.505 21.340 1.00 70.50 217 PHE A N 1
ATOM 1766 C CA . PHE A 1 217 ? 0.076 -0.710 20.549 1.00 70.50 217 PHE A CA 1
ATOM 1767 C C . PHE A 1 217 ? 1.407 -1.438 20.672 1.00 70.50 217 PHE A C 1
ATOM 1769 O O . PHE A 1 217 ? 2.455 -0.795 20.694 1.00 70.50 217 PHE A O 1
ATOM 1776 N N . THR A 1 218 ? 1.374 -2.767 20.722 1.00 71.69 218 THR A N 1
ATOM 1777 C CA . THR A 1 218 ? 2.597 -3.567 20.656 1.00 71.69 218 THR A CA 1
ATOM 1778 C C . THR A 1 218 ? 3.295 -3.324 19.311 1.00 71.69 218 THR A C 1
ATOM 1780 O O . THR A 1 218 ? 2.617 -3.333 18.275 1.00 71.69 218 THR A O 1
ATOM 1783 N N . PRO A 1 219 ? 4.623 -3.096 19.304 1.00 68.81 219 PRO A N 1
ATOM 1784 C CA . PRO A 1 219 ? 5.350 -2.746 18.092 1.00 68.81 219 PRO A CA 1
ATOM 1785 C C . PRO A 1 219 ? 5.285 -3.887 17.073 1.00 68.81 219 PRO A C 1
ATOM 1787 O O . PRO A 1 219 ? 5.582 -5.039 17.393 1.00 68.81 219 PRO A O 1
ATOM 1790 N N . GLY A 1 220 ? 4.897 -3.562 15.841 1.00 72.75 220 GLY A N 1
ATOM 1791 C CA . GLY A 1 220 ? 4.730 -4.532 14.758 1.00 72.75 220 GLY A CA 1
ATOM 1792 C C . GLY A 1 220 ? 3.410 -5.304 14.804 1.00 72.75 220 GLY A C 1
ATOM 1793 O O . GLY A 1 220 ? 3.266 -6.295 14.089 1.00 72.75 220 GLY A O 1
ATOM 1794 N N . SER A 1 221 ? 2.445 -4.872 15.618 1.00 80.62 221 SER A N 1
ATOM 1795 C CA . SER A 1 221 ? 1.115 -5.483 15.643 1.00 80.62 221 SER A CA 1
ATOM 1796 C C . SER A 1 221 ? 0.280 -5.133 14.411 1.00 80.62 221 SER A C 1
ATOM 1798 O O . SER A 1 221 ? 0.389 -4.059 13.814 1.00 80.62 221 SER A O 1
ATOM 1800 N N . GLU A 1 222 ? -0.638 -6.030 14.058 1.00 83.25 222 GLU A N 1
ATOM 1801 C CA . GLU A 1 222 ? -1.648 -5.770 13.030 1.00 83.25 222 GLU A CA 1
ATOM 1802 C C . GLU A 1 222 ? -2.552 -4.581 13.401 1.00 83.25 222 GLU A C 1
ATOM 1804 O O . GLU A 1 222 ? -2.920 -3.793 12.527 1.00 83.25 222 GLU A O 1
ATOM 1809 N N . ALA A 1 223 ? -2.846 -4.382 14.693 1.00 84.19 223 ALA A N 1
ATOM 1810 C CA . ALA A 1 223 ? -3.579 -3.213 15.187 1.00 84.19 223 ALA A CA 1
ATOM 1811 C C . ALA A 1 223 ? -2.858 -1.902 14.842 1.00 84.19 223 ALA A C 1
ATOM 1813 O O . ALA A 1 223 ? -3.450 -0.996 14.249 1.00 84.19 223 ALA A O 1
ATOM 1814 N N . GLU A 1 224 ? -1.562 -1.827 15.161 1.00 81.75 224 GLU A N 1
ATOM 1815 C CA . GLU A 1 224 ? -0.710 -0.688 14.835 1.00 81.75 224 GLU A CA 1
ATOM 1816 C C . GLU A 1 224 ? -0.695 -0.435 13.322 1.00 81.75 224 GLU A C 1
ATOM 1818 O O . GLU A 1 224 ? -0.916 0.697 12.880 1.00 81.75 224 GLU A O 1
ATOM 1823 N N . ARG A 1 225 ? -0.496 -1.486 12.515 1.00 84.00 225 ARG A N 1
ATOM 1824 C CA . ARG A 1 225 ? -0.452 -1.375 11.051 1.00 84.00 225 ARG A CA 1
ATOM 1825 C C . ARG A 1 225 ? -1.767 -0.850 10.476 1.00 84.00 225 ARG A C 1
ATOM 1827 O O . ARG A 1 225 ? -1.740 0.054 9.642 1.00 84.00 225 ARG A O 1
ATOM 1834 N N . ARG A 1 226 ? -2.912 -1.377 10.923 1.00 87.94 226 ARG A N 1
ATOM 1835 C CA . ARG A 1 226 ? -4.247 -0.971 10.447 1.00 87.94 226 ARG A CA 1
ATOM 1836 C C . ARG A 1 226 ? -4.581 0.463 10.841 1.00 87.94 226 ARG A C 1
ATOM 1838 O O . ARG A 1 226 ? -5.032 1.233 9.995 1.00 87.94 226 ARG A O 1
ATOM 1845 N N . ILE A 1 227 ? -4.326 0.841 12.094 1.00 83.88 227 ILE A N 1
ATOM 1846 C CA . ILE A 1 227 ? -4.565 2.203 12.588 1.00 83.88 227 ILE A CA 1
ATOM 1847 C C . ILE A 1 227 ? -3.635 3.203 11.887 1.00 83.88 227 ILE A C 1
ATOM 1849 O O . ILE A 1 227 ? -4.089 4.276 11.489 1.00 83.88 227 ILE A O 1
ATOM 1853 N N . SER A 1 228 ? -2.378 2.826 11.645 1.00 81.00 228 SER A N 1
ATOM 1854 C CA . SER A 1 228 ? -1.416 3.644 10.894 1.00 81.00 228 SER A CA 1
ATOM 1855 C C . SER A 1 228 ? -1.835 3.823 9.450 1.00 81.00 228 SER A C 1
ATOM 1857 O O . SER A 1 228 ? -1.857 4.947 8.952 1.00 81.00 228 SER A O 1
ATOM 1859 N N . PHE A 1 229 ? -2.233 2.736 8.791 1.00 84.94 229 PHE A N 1
ATOM 1860 C CA . PHE A 1 229 ? -2.745 2.785 7.430 1.00 84.94 229 PHE A CA 1
ATOM 1861 C C . PHE A 1 229 ? -3.999 3.660 7.344 1.00 84.94 229 PHE A C 1
ATOM 1863 O O . PHE A 1 229 ? -4.100 4.508 6.459 1.00 84.94 229 PHE A O 1
ATOM 1870 N N . PHE A 1 230 ? -4.923 3.525 8.296 1.00 86.12 230 PHE A N 1
ATOM 1871 C CA . PHE A 1 230 ? -6.124 4.350 8.360 1.00 86.12 230 PHE A CA 1
ATOM 1872 C C . PHE A 1 230 ? -5.785 5.832 8.569 1.00 86.12 230 PHE A C 1
ATOM 1874 O O . PHE A 1 230 ? -6.216 6.680 7.785 1.00 86.12 230 PHE A O 1
ATOM 1881 N N . ALA A 1 231 ? -4.948 6.160 9.553 1.00 81.81 231 ALA A N 1
ATOM 1882 C CA . ALA A 1 231 ? -4.532 7.533 9.820 1.00 81.81 231 ALA A CA 1
ATOM 1883 C C . ALA A 1 231 ? -3.774 8.151 8.630 1.00 81.81 231 ALA A C 1
ATOM 1885 O O . ALA A 1 231 ? -4.003 9.313 8.280 1.00 81.81 231 ALA A O 1
ATOM 1886 N N . GLN A 1 232 ? -2.933 7.364 7.952 1.00 81.12 232 GLN A N 1
ATOM 1887 C CA . GLN A 1 232 ? -2.238 7.781 6.740 1.00 81.12 232 GLN A CA 1
ATOM 1888 C C . GLN A 1 232 ? -3.211 7.973 5.572 1.00 81.12 232 GLN A C 1
ATOM 1890 O O . GLN A 1 232 ? -3.127 8.980 4.871 1.00 81.12 232 GLN A O 1
ATOM 1895 N N . SER A 1 233 ? -4.195 7.093 5.388 1.00 83.50 233 SER A N 1
ATOM 1896 C CA . SER A 1 233 ? -5.211 7.248 4.340 1.00 83.50 233 SER A CA 1
ATOM 1897 C C . SER A 1 233 ? -6.003 8.552 4.502 1.00 83.50 233 SER A C 1
ATOM 1899 O O . SER A 1 233 ? -6.201 9.284 3.532 1.00 83.50 233 SER A O 1
ATOM 1901 N N . LEU A 1 234 ? -6.317 8.937 5.743 1.00 81.62 234 LEU A N 1
ATOM 1902 C CA . LEU A 1 234 ? -6.992 10.194 6.070 1.00 81.62 234 LEU A CA 1
ATOM 1903 C C . LEU A 1 234 ? -6.146 11.438 5.803 1.00 81.62 234 LEU A C 1
ATOM 1905 O O . LEU A 1 234 ? -6.679 12.546 5.776 1.00 81.62 234 LEU A O 1
ATOM 1909 N N . THR A 1 235 ? -4.838 11.311 5.599 1.00 76.69 235 THR A N 1
ATOM 1910 C CA . THR A 1 235 ? -4.008 12.443 5.164 1.00 76.69 235 THR A CA 1
ATOM 1911 C C . THR A 1 235 ? -4.145 12.687 3.662 1.00 76.69 235 THR A C 1
ATOM 1913 O O . THR A 1 235 ? -4.174 13.838 3.227 1.00 76.69 235 THR A O 1
ATOM 1916 N N . THR A 1 236 ? -4.352 11.624 2.881 1.00 78.81 236 THR A N 1
ATOM 1917 C CA . THR A 1 236 ? -4.474 11.692 1.422 1.00 78.81 236 THR A CA 1
ATOM 1918 C C . THR A 1 236 ? -5.811 12.287 0.985 1.00 78.81 236 THR A C 1
ATOM 1920 O O . THR A 1 236 ? -6.792 12.277 1.731 1.00 78.81 236 THR A O 1
ATOM 1923 N N . ALA A 1 237 ? -5.863 12.862 -0.216 1.00 75.81 237 ALA A N 1
ATOM 1924 C CA . ALA A 1 237 ? -7.116 13.347 -0.784 1.00 75.81 237 ALA A CA 1
ATOM 1925 C C . ALA A 1 237 ? -8.046 12.157 -1.073 1.00 75.81 237 ALA A C 1
ATOM 1927 O O . ALA A 1 237 ? -7.748 11.337 -1.941 1.00 75.81 237 ALA A O 1
ATOM 1928 N N . VAL A 1 238 ? -9.157 12.075 -0.341 1.00 78.44 238 VAL A N 1
ATOM 1929 C CA . VAL A 1 238 ? -10.213 11.089 -0.585 1.00 78.44 238 VAL A CA 1
ATOM 1930 C C . VAL A 1 238 ? -11.078 11.630 -1.729 1.00 78.44 238 VAL A C 1
ATOM 1932 O O . VAL A 1 238 ? -11.519 12.777 -1.636 1.00 78.44 238 VAL A O 1
ATOM 1935 N N . PRO A 1 239 ? -11.267 10.883 -2.832 1.00 77.56 239 PRO A N 1
ATOM 1936 C CA . PRO A 1 239 ? -12.133 11.326 -3.918 1.00 77.56 239 PRO A CA 1
ATOM 1937 C C . PRO A 1 239 ? -13.584 11.406 -3.438 1.00 77.56 239 PRO A C 1
ATOM 1939 O O . PRO A 1 239 ? -14.004 10.618 -2.592 1.00 77.56 239 PRO A O 1
ATOM 1942 N N . GLU A 1 240 ? -14.353 12.336 -4.000 1.00 75.50 240 GLU A N 1
ATOM 1943 C CA . GLU A 1 240 ? -15.781 12.425 -3.703 1.00 75.50 240 GLU A CA 1
ATOM 1944 C C . GLU A 1 240 ? -16.501 11.137 -4.133 1.00 75.50 240 GLU A C 1
ATOM 1946 O O . GLU A 1 240 ? -16.205 10.594 -5.208 1.00 75.50 240 GLU A O 1
ATOM 1951 N N . PRO A 1 241 ? -17.424 10.621 -3.302 1.00 75.56 241 PRO A N 1
ATOM 1952 C CA . PRO A 1 241 ? -18.165 9.417 -3.631 1.00 75.56 241 PRO A CA 1
ATOM 1953 C C . PRO A 1 241 ? -19.041 9.661 -4.863 1.00 75.56 241 PRO A C 1
ATOM 1955 O O . PRO A 1 241 ? -19.770 10.648 -4.952 1.00 75.56 241 PRO A O 1
ATOM 1958 N N . LEU A 1 242 ? -18.977 8.737 -5.818 1.00 78.75 242 LEU A N 1
ATOM 1959 C CA . LEU A 1 242 ? -19.887 8.713 -6.960 1.00 78.75 242 LEU A CA 1
ATOM 1960 C C . LEU A 1 242 ? -21.258 8.186 -6.504 1.00 78.75 242 LEU A C 1
ATOM 1962 O O . LEU A 1 242 ? -21.308 7.321 -5.624 1.00 78.75 242 LEU A O 1
ATOM 1966 N N . PRO A 1 243 ? -22.371 8.655 -7.097 1.00 82.50 243 PRO A N 1
ATOM 1967 C CA . PRO A 1 243 ? -23.679 8.070 -6.827 1.00 82.50 243 PRO A CA 1
ATOM 1968 C C . PRO A 1 243 ? -23.688 6.591 -7.227 1.00 82.50 243 PRO A C 1
ATOM 1970 O O . PRO A 1 243 ? -22.984 6.191 -8.157 1.00 82.50 243 PRO A O 1
ATOM 1973 N N . VAL A 1 244 ? -24.513 5.791 -6.545 1.00 81.69 244 VAL A N 1
ATOM 1974 C CA . VAL A 1 244 ? -24.610 4.333 -6.757 1.00 81.69 244 VAL A CA 1
ATOM 1975 C C . VAL A 1 244 ? -24.870 4.001 -8.231 1.00 81.69 244 VAL A C 1
ATOM 1977 O O . VAL A 1 244 ? -24.239 3.101 -8.778 1.00 81.69 244 VAL A O 1
ATOM 1980 N N . ASP A 1 245 ? -25.698 4.802 -8.902 1.00 81.06 245 ASP A N 1
ATOM 1981 C CA . ASP A 1 245 ? -26.038 4.639 -10.321 1.00 81.06 245 ASP A CA 1
ATOM 1982 C C . ASP A 1 245 ? -24.842 4.830 -11.273 1.00 81.06 245 ASP A C 1
ATOM 1984 O O . ASP A 1 245 ? -24.847 4.319 -12.393 1.00 81.06 245 ASP A O 1
ATOM 1988 N N . ALA A 1 246 ? -23.811 5.565 -10.846 1.00 81.62 246 ALA A N 1
ATOM 1989 C CA . ALA A 1 246 ? -22.589 5.819 -11.612 1.00 81.62 246 ALA A CA 1
ATOM 1990 C C . ALA A 1 246 ? -21.395 4.980 -11.126 1.00 81.62 246 ALA A C 1
ATOM 1992 O O . ALA A 1 246 ? -20.265 5.195 -11.579 1.00 81.62 246 ALA A O 1
ATOM 1993 N N . MET A 1 247 ? -21.613 4.046 -10.197 1.00 78.00 247 MET A N 1
ATOM 1994 C CA . MET A 1 247 ? -20.547 3.204 -9.672 1.00 78.00 247 MET A CA 1
ATOM 1995 C C . MET A 1 247 ? -20.050 2.244 -10.769 1.00 78.00 247 MET A C 1
ATOM 1997 O O . MET A 1 247 ? -20.853 1.544 -11.391 1.00 78.00 247 MET A O 1
ATOM 2001 N N . PRO A 1 248 ? -18.733 2.179 -11.038 1.00 72.88 248 PRO A N 1
ATOM 2002 C CA . PRO A 1 248 ? -18.206 1.258 -12.034 1.00 72.88 248 PRO A CA 1
ATOM 2003 C C . PRO A 1 248 ? -18.426 -0.191 -11.585 1.00 72.88 248 PRO A C 1
ATOM 2005 O O . PRO A 1 248 ? -18.082 -0.569 -10.466 1.00 72.88 248 PRO A O 1
ATOM 2008 N N . THR A 1 249 ? -18.962 -1.026 -12.475 1.00 69.94 249 THR A N 1
ATOM 2009 C CA . THR A 1 249 ? -19.105 -2.464 -12.227 1.00 69.94 249 THR A CA 1
ATOM 2010 C C . THR A 1 249 ? -17.734 -3.131 -12.292 1.00 69.94 249 THR A C 1
ATOM 2012 O O . THR A 1 249 ? -17.116 -3.171 -13.358 1.00 69.94 249 THR A O 1
ATOM 2015 N N . PHE A 1 250 ? -17.253 -3.659 -11.168 1.00 65.06 250 PHE A N 1
ATOM 2016 C CA . PHE A 1 250 ? -16.020 -4.441 -11.120 1.00 65.06 250 PHE A CA 1
ATOM 2017 C C . PHE A 1 250 ? -16.345 -5.933 -11.223 1.00 65.06 250 PHE A C 1
ATOM 2019 O O . PHE A 1 250 ? -17.080 -6.476 -10.401 1.00 65.06 250 PHE A O 1
ATOM 2026 N N . THR A 1 251 ? -15.794 -6.607 -12.230 1.00 63.06 251 THR A N 1
ATOM 2027 C CA . THR A 1 251 ? -15.839 -8.071 -12.328 1.00 63.06 251 THR A CA 1
ATOM 2028 C C . THR A 1 251 ? -14.656 -8.642 -11.555 1.00 63.06 251 THR A C 1
ATOM 2030 O O . THR A 1 251 ? -13.510 -8.482 -11.969 1.00 63.06 251 THR A O 1
ATOM 2033 N N . VAL A 1 252 ? -14.924 -9.298 -10.426 1.00 61.28 252 VAL A N 1
ATOM 2034 C CA . VAL A 1 252 ? -13.907 -10.047 -9.676 1.00 61.28 252 VAL A CA 1
ATOM 2035 C C . VAL A 1 252 ? -13.730 -11.405 -10.363 1.00 61.28 252 VAL A C 1
ATOM 2037 O O . VAL A 1 252 ? -14.700 -12.139 -10.531 1.00 61.28 252 VAL A O 1
ATOM 2040 N N . PHE A 1 253 ? -12.508 -11.738 -10.791 1.00 58.75 253 PHE A N 1
ATOM 2041 C CA . PHE A 1 253 ? -12.199 -13.059 -11.370 1.00 58.75 253 PHE A CA 1
ATOM 2042 C C . PHE A 1 253 ? -12.210 -14.182 -10.329 1.00 58.75 253 PHE A C 1
ATOM 2044 O O . PHE A 1 253 ? -12.365 -15.352 -10.673 1.00 58.75 253 PHE A O 1
ATOM 2051 N N . THR A 1 254 ? -12.063 -13.831 -9.056 1.00 63.25 254 THR A N 1
ATOM 2052 C CA . THR A 1 254 ? -12.256 -14.743 -7.935 1.00 63.25 254 THR A CA 1
ATOM 2053 C C . THR A 1 254 ? -13.743 -15.025 -7.789 1.00 63.25 254 THR A C 1
ATOM 2055 O O . THR A 1 254 ? -14.541 -14.122 -7.532 1.00 63.25 254 THR A O 1
ATOM 2058 N N . SER A 1 255 ? -14.130 -16.283 -7.972 1.00 60.12 255 SER A N 1
ATOM 2059 C CA . SER A 1 255 ? -15.503 -16.702 -7.745 1.00 60.12 255 SER A CA 1
ATOM 2060 C C . SER A 1 255 ? -15.829 -16.507 -6.257 1.00 60.12 255 SER A C 1
ATOM 2062 O O . SER A 1 255 ? -15.300 -17.197 -5.389 1.00 60.12 255 SER A O 1
ATOM 2064 N N . HIS A 1 256 ? -16.705 -15.544 -5.969 1.00 56.12 256 HIS A N 1
ATOM 2065 C CA . HIS A 1 256 ? -17.105 -15.132 -4.616 1.00 56.12 256 HIS A CA 1
ATOM 2066 C C . HIS A 1 256 ? -17.797 -16.256 -3.806 1.00 56.12 256 HIS A C 1
ATOM 2068 O O . HIS A 1 256 ? -18.135 -16.069 -2.643 1.00 56.12 256 HIS A O 1
ATOM 2074 N N . TYR A 1 257 ? -18.014 -17.433 -4.404 1.00 58.66 257 TYR A N 1
ATOM 2075 C CA . TYR A 1 257 ? -18.726 -18.554 -3.785 1.00 58.66 257 TYR A CA 1
ATOM 2076 C C . TYR A 1 257 ? -18.049 -19.921 -3.963 1.00 58.66 257 TYR A C 1
ATOM 2078 O O . TYR A 1 257 ? -18.592 -20.914 -3.487 1.00 58.66 257 TYR A O 1
ATOM 2086 N N . SER A 1 258 ? -16.894 -20.013 -4.635 1.00 68.00 258 SER A N 1
ATOM 2087 C CA . SER A 1 258 ? -16.164 -21.293 -4.747 1.00 68.00 258 SER A CA 1
ATOM 2088 C C . SER A 1 258 ? -15.247 -21.560 -3.564 1.00 68.00 258 SER A C 1
ATOM 2090 O O . SER A 1 258 ? -14.837 -22.698 -3.369 1.00 68.00 258 SER A O 1
ATOM 2092 N N . GLU A 1 259 ? -14.891 -20.522 -2.810 1.00 72.62 259 GLU A N 1
ATOM 2093 C CA . GLU A 1 259 ? -14.022 -20.641 -1.648 1.00 72.62 259 GLU A CA 1
ATOM 2094 C C . GLU A 1 259 ? -14.855 -20.677 -0.370 1.00 72.62 259 GLU A C 1
ATOM 2096 O O . GLU A 1 259 ? -15.787 -19.891 -0.172 1.00 72.62 259 GLU A O 1
ATOM 2101 N N . LYS A 1 260 ? -14.531 -21.630 0.499 1.00 72.06 260 LYS A N 1
ATOM 2102 C CA . LYS A 1 260 ? -15.205 -21.788 1.777 1.00 72.06 260 LYS A CA 1
ATOM 2103 C C . LYS A 1 260 ? -14.600 -20.815 2.787 1.00 72.06 260 LYS A C 1
ATOM 2105 O O . LYS A 1 260 ? -13.508 -21.040 3.282 1.00 72.06 260 LYS A O 1
ATOM 2110 N N . ILE A 1 261 ? -15.338 -19.751 3.095 1.00 71.25 261 ILE A N 1
ATOM 2111 C CA . ILE A 1 261 ? -14.902 -18.693 4.028 1.00 71.25 261 ILE A CA 1
ATOM 2112 C C . ILE A 1 261 ? -15.216 -19.060 5.489 1.00 71.25 261 ILE A C 1
ATOM 2114 O O . ILE A 1 261 ? -14.567 -18.578 6.405 1.00 71.25 261 ILE A O 1
ATOM 2118 N N . LEU A 1 262 ? -16.218 -19.912 5.724 1.00 74.12 262 LEU A N 1
ATOM 2119 C CA . LEU A 1 262 ? -16.616 -20.348 7.064 1.00 74.12 262 LEU A CA 1
ATOM 2120 C C . LEU A 1 262 ? -16.243 -21.816 7.254 1.00 74.12 262 LEU A C 1
ATOM 2122 O O . LEU A 1 262 ? -16.792 -22.691 6.579 1.00 74.12 262 LEU A O 1
ATOM 2126 N N . LEU A 1 263 ? -15.325 -22.074 8.181 1.00 74.56 263 LEU A N 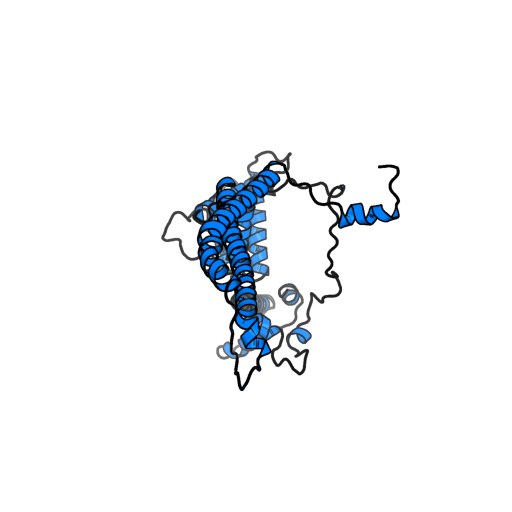1
ATOM 2127 C CA . LEU A 1 263 ? -14.854 -23.410 8.526 1.00 74.56 263 LEU A CA 1
ATOM 2128 C C . LEU A 1 263 ? -15.411 -23.819 9.888 1.00 74.56 263 LEU A C 1
ATOM 2130 O O . LEU A 1 263 ? -15.432 -23.036 10.836 1.00 74.56 263 LEU A O 1
ATOM 2134 N N . SER A 1 264 ? -15.876 -25.061 9.992 1.00 76.94 264 SER A N 1
ATOM 2135 C CA . SER A 1 264 ? -16.270 -25.618 11.286 1.00 76.94 264 SER A CA 1
ATOM 2136 C C . SER A 1 264 ? -15.036 -26.055 12.075 1.00 76.94 264 SER A C 1
ATOM 2138 O O . SER A 1 264 ? -14.037 -26.472 11.493 1.00 76.94 264 SER A O 1
ATOM 2140 N N . LEU A 1 265 ? -15.117 -26.072 13.407 1.00 76.00 265 LEU A N 1
ATOM 2141 C CA . LEU A 1 265 ? -14.009 -26.523 14.257 1.00 76.00 265 LEU A CA 1
ATOM 2142 C C . LEU A 1 265 ? -13.469 -27.905 13.858 1.00 76.00 265 LEU A C 1
ATOM 2144 O O . LEU A 1 265 ? -12.263 -28.141 13.858 1.00 76.00 265 LEU A O 1
ATOM 2148 N N . ARG A 1 266 ? -14.372 -28.822 13.490 1.00 77.25 266 ARG A N 1
ATOM 2149 C CA . ARG A 1 266 ? -14.002 -30.173 13.064 1.00 77.25 266 ARG A CA 1
ATOM 2150 C C . ARG A 1 266 ? -13.126 -30.156 11.817 1.00 77.25 266 ARG A C 1
ATOM 2152 O O . ARG A 1 266 ? -12.273 -31.021 11.694 1.00 77.25 266 ARG A O 1
ATOM 2159 N N . GLU A 1 267 ? -13.351 -29.224 10.903 1.00 77.56 267 GLU A N 1
ATOM 2160 C CA . GLU A 1 267 ? -12.566 -29.096 9.673 1.00 77.56 267 GLU A CA 1
ATOM 2161 C C . GLU A 1 267 ? -11.203 -28.470 9.953 1.00 77.56 267 GLU A C 1
ATOM 2163 O O . GLU A 1 267 ? -10.212 -28.931 9.413 1.00 77.56 267 GLU A O 1
ATOM 2168 N N . ILE A 1 268 ? -11.132 -27.504 10.871 1.00 78.62 268 ILE A N 1
ATOM 2169 C CA . ILE A 1 268 ? -9.879 -26.813 11.210 1.00 78.62 268 ILE A CA 1
ATOM 2170 C C . ILE A 1 268 ? -8.937 -27.717 12.039 1.00 78.62 268 ILE A C 1
ATOM 2172 O O . ILE A 1 268 ? -7.715 -27.625 11.917 1.00 78.62 268 ILE A O 1
ATOM 2176 N N . ILE A 1 269 ? -9.493 -28.597 12.884 1.00 78.62 269 ILE A N 1
ATOM 2177 C CA . ILE A 1 269 ? -8.727 -29.550 13.712 1.00 78.62 269 ILE A CA 1
ATOM 2178 C C . ILE A 1 269 ? -8.406 -30.845 12.951 1.00 78.62 269 ILE A C 1
ATOM 2180 O O . ILE A 1 269 ? -7.459 -31.548 13.297 1.00 78.62 269 ILE A O 1
ATOM 2184 N N . ARG A 1 270 ? -9.188 -31.203 11.929 1.00 76.75 270 ARG A N 1
ATOM 2185 C CA . ARG A 1 270 ? -8.944 -32.424 11.160 1.00 76.75 270 ARG A CA 1
ATOM 2186 C C . ARG A 1 270 ? -7.850 -32.181 10.125 1.00 76.75 270 ARG A C 1
ATOM 2188 O O . ARG A 1 270 ? -7.865 -31.187 9.416 1.00 76.75 270 ARG A O 1
ATOM 2195 N N . GLU A 1 271 ? -6.933 -33.132 10.007 1.00 65.81 271 GLU A N 1
ATOM 2196 C CA . GLU A 1 271 ? -5.977 -33.162 8.900 1.00 65.81 271 GLU A CA 1
ATOM 2197 C C . GLU A 1 271 ? -6.742 -33.407 7.588 1.00 65.81 271 GLU A C 1
ATOM 2199 O O . GLU A 1 271 ? -7.391 -34.448 7.429 1.00 65.81 271 GLU A O 1
ATOM 2204 N N . GLU A 1 272 ? -6.731 -32.424 6.680 1.00 65.25 272 GLU A N 1
ATOM 2205 C CA . GLU A 1 272 ? -7.395 -32.537 5.373 1.00 65.25 272 GLU A CA 1
ATOM 2206 C C . GLU A 1 272 ? -6.649 -33.503 4.443 1.00 65.25 272 GLU A C 1
ATOM 2208 O O . GLU A 1 272 ? -7.286 -34.309 3.766 1.00 65.25 272 GLU A O 1
ATOM 2213 N N . ASP A 1 273 ? -5.313 -33.484 4.475 1.00 68.88 273 ASP A N 1
ATOM 2214 C CA . ASP A 1 273 ? -4.448 -34.301 3.624 1.00 68.88 273 ASP A CA 1
ATOM 2215 C C . ASP A 1 273 ? -3.531 -35.213 4.451 1.00 68.88 273 ASP A C 1
ATOM 2217 O O . ASP A 1 273 ? -2.858 -34.770 5.380 1.00 68.88 273 ASP A O 1
ATOM 2221 N N . GLN A 1 274 ? -3.409 -36.489 4.054 1.00 66.81 274 GLN A N 1
ATOM 2222 C CA . GLN A 1 274 ? -2.509 -37.467 4.704 1.00 66.81 274 GLN A CA 1
ATOM 2223 C C . GLN A 1 274 ? -1.026 -37.050 4.662 1.00 66.81 274 GLN A C 1
ATOM 2225 O O . GLN A 1 274 ? -0.203 -37.560 5.424 1.00 66.81 274 GLN A O 1
ATOM 2230 N N . ASN A 1 275 ? -0.679 -36.130 3.759 1.00 69.88 275 ASN A N 1
ATOM 2231 C CA . ASN A 1 275 ? 0.680 -35.633 3.566 1.00 69.88 275 ASN A CA 1
ATOM 2232 C C . ASN A 1 275 ? 0.999 -34.415 4.450 1.00 69.88 275 ASN A C 1
ATOM 2234 O O . ASN A 1 275 ? 2.172 -34.132 4.700 1.00 69.88 275 ASN A O 1
ATOM 2238 N N . THR A 1 276 ? -0.017 -33.699 4.936 1.00 68.19 276 THR A N 1
ATOM 2239 C CA . THR A 1 276 ? 0.131 -32.522 5.799 1.00 68.19 276 THR A CA 1
ATOM 2240 C C . THR A 1 276 ? -0.118 -32.915 7.250 1.00 68.19 276 THR A C 1
ATOM 2242 O O . THR A 1 276 ? -1.253 -33.094 7.667 1.00 68.19 276 THR A O 1
ATOM 2245 N N . ARG A 1 277 ? 0.955 -33.021 8.040 1.00 73.94 277 ARG A N 1
ATOM 2246 C CA . ARG A 1 277 ? 0.899 -33.369 9.478 1.00 73.94 277 ARG A CA 1
ATOM 2247 C C . ARG A 1 277 ? 0.558 -32.190 10.401 1.00 73.94 277 ARG A C 1
ATOM 2249 O O . ARG A 1 277 ? 0.755 -32.278 11.608 1.00 73.94 277 ARG A O 1
ATOM 2256 N N . VAL A 1 278 ? 0.169 -31.049 9.836 1.00 78.19 278 VAL A N 1
ATOM 2257 C CA . VAL A 1 278 ? -0.128 -29.820 10.579 1.00 78.19 278 VAL A CA 1
ATOM 2258 C C . VAL A 1 278 ? -1.572 -29.454 10.286 1.00 78.19 278 VAL A C 1
ATOM 2260 O O . VAL A 1 278 ? -1.956 -29.326 9.126 1.00 78.19 278 VAL A O 1
ATOM 2263 N N . THR A 1 279 ? -2.369 -29.317 11.342 1.00 84.00 279 THR A N 1
ATOM 2264 C CA . THR A 1 279 ? -3.766 -28.889 11.238 1.00 84.00 279 THR A CA 1
ATOM 2265 C C . THR A 1 279 ? -3.829 -27.405 10.894 1.00 84.00 279 THR A C 1
ATOM 2267 O O . THR A 1 279 ? -2.919 -26.636 11.221 1.00 84.00 279 THR A O 1
ATOM 2270 N N . LEU A 1 280 ? -4.921 -26.972 10.266 1.00 82.31 280 LEU A N 1
ATOM 2271 C CA . LEU A 1 280 ? -5.109 -25.559 9.944 1.00 82.31 280 LEU A CA 1
ATOM 2272 C C . LEU A 1 280 ? -5.095 -24.687 11.210 1.00 82.31 280 LEU A C 1
ATOM 2274 O O . LEU A 1 280 ? -4.575 -23.575 11.185 1.00 82.31 280 LEU A O 1
ATOM 2278 N N . LEU A 1 281 ? -5.602 -25.207 12.334 1.00 84.31 281 LEU A N 1
ATOM 2279 C CA . LEU A 1 281 ? -5.587 -24.499 13.615 1.00 84.31 281 LEU A CA 1
ATOM 2280 C C . LEU A 1 281 ? -4.156 -24.201 14.068 1.00 84.31 281 LEU A C 1
ATOM 2282 O O . LEU A 1 281 ? -3.856 -23.085 14.484 1.00 84.31 281 LEU A O 1
ATOM 2286 N N . GLU A 1 282 ? -3.275 -25.196 13.986 1.00 83.44 282 GLU A N 1
ATOM 2287 C CA . GLU A 1 282 ? -1.883 -25.042 14.402 1.00 83.44 282 GLU A CA 1
ATOM 2288 C C . GLU A 1 282 ? -1.132 -24.068 13.489 1.00 83.44 282 GLU A C 1
ATOM 2290 O O . GLU A 1 282 ? -0.374 -23.221 13.962 1.00 83.44 282 GLU A O 1
ATOM 2295 N N . TYR A 1 283 ? -1.424 -24.116 12.187 1.00 85.38 283 TYR A N 1
ATOM 2296 C CA . TYR A 1 283 ? -0.908 -23.141 11.233 1.00 85.38 283 TYR A CA 1
ATOM 2297 C C . TYR A 1 283 ? -1.336 -21.705 11.583 1.00 85.38 283 TYR A C 1
ATOM 2299 O O . TYR A 1 283 ? -0.495 -20.806 11.635 1.00 85.38 283 TYR A O 1
ATOM 2307 N N . LEU A 1 284 ? -2.621 -21.486 11.884 1.00 84.94 284 LEU A N 1
ATOM 2308 C CA . LEU A 1 284 ? -3.151 -20.165 12.244 1.00 84.94 284 LEU A CA 1
ATOM 2309 C C . LEU A 1 284 ? -2.567 -19.636 13.560 1.00 84.94 284 LEU A C 1
ATOM 2311 O O . LEU A 1 284 ? -2.223 -18.458 13.638 1.00 84.94 284 LEU A O 1
ATOM 2315 N N . LYS A 1 285 ? -2.381 -20.501 14.564 1.00 86.56 285 LYS A N 1
ATOM 2316 C CA . LYS A 1 285 ? -1.709 -20.137 15.824 1.00 86.56 285 LYS A CA 1
ATOM 2317 C C . LYS A 1 285 ? -0.281 -19.658 15.599 1.00 86.56 285 LYS A C 1
ATOM 2319 O O . LYS A 1 285 ? 0.142 -18.679 16.209 1.00 86.56 285 LYS A O 1
ATOM 2324 N N . GLN A 1 286 ? 0.461 -20.343 14.729 1.00 85.75 286 GLN A N 1
ATOM 2325 C CA . GLN A 1 286 ? 1.839 -19.969 14.424 1.00 85.75 286 GLN A CA 1
ATOM 2326 C C . GLN A 1 286 ? 1.916 -18.680 13.596 1.00 85.75 286 GLN A C 1
ATOM 2328 O O . GLN A 1 286 ? 2.865 -17.911 13.752 1.00 85.75 286 GLN A O 1
ATOM 2333 N N . LEU A 1 287 ? 0.924 -18.434 12.736 1.00 86.94 287 LEU A N 1
ATOM 2334 C CA . LEU A 1 287 ? 0.852 -17.230 11.914 1.00 86.94 287 LEU A CA 1
ATOM 2335 C C . LEU A 1 287 ? 0.454 -15.986 12.732 1.00 86.94 287 LEU A C 1
ATOM 2337 O O . LEU A 1 287 ? 1.049 -14.926 12.543 1.00 86.94 287 LEU A O 1
ATOM 2341 N N . HIS A 1 288 ? -0.500 -16.124 13.662 1.00 85.00 288 HIS A N 1
ATOM 2342 C CA . HIS A 1 288 ? -1.070 -15.025 14.456 1.00 85.00 288 HIS A CA 1
ATOM 2343 C C . HIS A 1 288 ? -1.009 -15.289 15.977 1.00 85.00 288 HIS A C 1
ATOM 2345 O O . HIS A 1 288 ? -2.045 -15.364 16.645 1.00 85.00 288 HIS A O 1
ATOM 2351 N N . PRO A 1 289 ? 0.193 -15.385 16.576 1.00 85.81 289 PRO A N 1
ATOM 2352 C CA . PRO A 1 289 ? 0.341 -15.765 17.984 1.00 85.81 289 PRO A CA 1
ATOM 2353 C C . PRO A 1 289 ? -0.256 -14.733 18.954 1.00 85.81 289 PRO A C 1
ATOM 2355 O O . PRO A 1 289 ? -0.872 -15.094 19.951 1.00 85.81 289 PRO A O 1
ATOM 2358 N N . VAL A 1 290 ? -0.125 -13.439 18.645 1.00 83.69 290 VAL A N 1
ATOM 2359 C CA . VAL A 1 290 ? -0.637 -12.350 19.499 1.00 83.69 290 VAL A CA 1
ATOM 2360 C C . VAL A 1 290 ? -2.167 -12.325 19.523 1.00 83.69 290 VAL A C 1
ATOM 2362 O O . VAL A 1 290 ? -2.772 -12.107 20.571 1.00 83.69 290 VAL A O 1
ATOM 2365 N N . GLU A 1 291 ? -2.794 -12.553 18.369 1.00 85.06 291 GLU A N 1
ATOM 2366 C CA . GLU A 1 291 ? -4.254 -12.592 18.238 1.00 85.06 291 GLU A CA 1
ATOM 2367 C C . GLU A 1 291 ? -4.818 -13.820 18.953 1.00 85.06 291 GLU A C 1
ATOM 2369 O O . GLU A 1 291 ? -5.812 -13.709 19.668 1.00 85.06 291 GLU A O 1
ATOM 2374 N N . TRP A 1 292 ? -4.132 -14.966 18.846 1.00 85.62 292 TRP A N 1
ATOM 2375 C CA . TRP A 1 292 ? -4.480 -16.175 19.587 1.00 85.62 292 TRP A CA 1
ATOM 2376 C C . TRP A 1 292 ? -4.424 -15.961 21.105 1.00 85.62 292 TRP A C 1
ATOM 2378 O O . TRP A 1 292 ? -5.369 -16.302 21.813 1.00 85.62 292 TRP A O 1
ATOM 2388 N N . ASP A 1 293 ? -3.364 -15.335 21.619 1.00 85.12 293 ASP A N 1
ATOM 2389 C CA . ASP A 1 293 ? -3.242 -15.049 23.052 1.00 85.12 293 ASP A CA 1
ATOM 2390 C C . ASP A 1 293 ? -4.358 -14.125 23.560 1.00 85.12 293 ASP A C 1
ATOM 2392 O O . ASP A 1 293 ? -4.889 -14.327 24.657 1.00 85.12 293 ASP A O 1
ATOM 2396 N N . ASN A 1 294 ? -4.727 -13.109 22.775 1.00 84.19 294 ASN A N 1
ATOM 2397 C CA . ASN A 1 294 ? -5.844 -12.222 23.101 1.00 84.19 294 ASN A CA 1
ATOM 2398 C C . ASN A 1 294 ? -7.183 -12.967 23.039 1.00 84.19 294 ASN A C 1
ATOM 2400 O O . ASN A 1 294 ? -8.007 -12.807 23.939 1.00 84.19 294 ASN A O 1
ATOM 2404 N N . PHE A 1 295 ? -7.375 -13.826 22.036 1.00 83.81 295 PHE A N 1
ATOM 2405 C CA . PHE A 1 295 ? -8.559 -14.669 21.899 1.00 83.81 295 PHE A CA 1
ATOM 2406 C C . PHE A 1 295 ? -8.758 -15.591 23.102 1.00 83.81 295 PHE A C 1
ATOM 2408 O O . PHE A 1 295 ? -9.855 -15.647 23.664 1.00 83.81 295 PHE A O 1
ATOM 2415 N N . VAL A 1 296 ? -7.700 -16.280 23.532 1.00 83.88 296 VAL A N 1
ATOM 2416 C CA . VAL A 1 296 ? -7.731 -17.186 24.686 1.00 83.88 296 VAL A CA 1
ATOM 2417 C C . VAL A 1 296 ? -8.081 -16.425 25.964 1.00 83.88 296 VAL A C 1
ATOM 2419 O O . VAL A 1 296 ? -8.949 -16.864 26.720 1.00 83.88 296 VAL A O 1
ATOM 2422 N N . LYS A 1 297 ? -7.462 -15.259 26.189 1.00 82.44 297 LYS A N 1
ATOM 2423 C CA . LYS A 1 297 ? -7.752 -14.404 27.353 1.00 82.44 297 LYS A CA 1
ATOM 2424 C C . LYS A 1 297 ? -9.199 -13.919 27.359 1.00 82.44 297 LYS A C 1
ATOM 2426 O O . LYS A 1 297 ? -9.876 -14.052 28.374 1.00 82.44 297 LYS A O 1
ATOM 2431 N N . ASP A 1 298 ? -9.682 -13.406 26.232 1.00 78.88 298 ASP A N 1
ATOM 2432 C CA . ASP A 1 298 ? -11.051 -12.901 26.109 1.00 78.88 298 ASP A CA 1
ATOM 2433 C C . ASP A 1 298 ? -12.091 -14.011 26.290 1.00 78.88 298 ASP A C 1
ATOM 2435 O O . ASP A 1 298 ? -13.131 -13.801 26.915 1.00 78.88 298 ASP A O 1
ATOM 2439 N N . THR A 1 299 ? -11.816 -15.203 25.758 1.00 80.19 299 THR A N 1
ATOM 2440 C CA . THR A 1 299 ? -12.732 -16.345 25.865 1.00 80.19 299 THR A CA 1
ATOM 2441 C C . THR A 1 299 ? -12.758 -16.910 27.280 1.00 80.19 299 THR A C 1
ATOM 2443 O O . THR A 1 299 ? -13.821 -17.311 27.754 1.00 80.19 299 THR A O 1
ATOM 2446 N N . LYS A 1 300 ? -11.622 -16.877 27.987 1.00 80.50 300 LYS A N 1
ATOM 2447 C CA . LYS A 1 300 ? -11.550 -17.220 29.408 1.00 80.50 300 LYS A CA 1
ATOM 2448 C C . LYS A 1 300 ? -12.384 -16.265 30.265 1.00 80.50 300 LYS A C 1
ATOM 2450 O O . LYS A 1 300 ? -13.200 -16.734 31.050 1.00 80.50 300 LYS A O 1
ATOM 2455 N N . ILE A 1 301 ? -12.251 -14.953 30.053 1.00 80.12 301 ILE A N 1
ATOM 2456 C CA . ILE A 1 301 ? -13.048 -13.944 30.772 1.00 80.12 301 ILE A CA 1
ATOM 2457 C C . ILE A 1 301 ? -14.546 -14.160 30.522 1.00 80.12 301 ILE A C 1
ATOM 2459 O O . ILE A 1 301 ? -15.327 -14.178 31.467 1.00 80.12 301 ILE A O 1
ATOM 2463 N N . LEU A 1 302 ? -14.956 -14.390 29.269 1.00 74.62 302 LEU A N 1
ATOM 2464 C CA . LEU A 1 302 ? -16.370 -14.618 28.952 1.00 74.62 302 LEU A CA 1
ATOM 2465 C C . LEU A 1 302 ? -16.908 -15.904 29.599 1.00 74.62 302 LEU A C 1
ATOM 2467 O O . LEU A 1 302 ? -18.045 -15.940 30.068 1.00 74.62 302 LEU A O 1
ATOM 2471 N N . ALA A 1 303 ? -16.096 -16.964 29.634 1.00 73.88 303 ALA A N 1
ATOM 2472 C CA . ALA A 1 303 ? -16.463 -18.205 30.301 1.00 73.88 303 ALA A CA 1
ATOM 2473 C C . ALA A 1 303 ? -16.650 -17.987 31.812 1.00 73.88 303 ALA A C 1
ATOM 2475 O O . ALA A 1 303 ? -17.669 -18.411 32.356 1.00 73.88 303 ALA A O 1
ATOM 2476 N N . GLU A 1 304 ? -15.732 -17.271 32.464 1.00 78.31 304 GLU A N 1
ATOM 2477 C CA . GLU A 1 304 ? -15.839 -16.899 33.881 1.00 78.31 304 GLU A CA 1
ATOM 2478 C C . GLU A 1 304 ? -17.092 -16.039 34.149 1.00 78.31 304 GLU A C 1
ATOM 2480 O O . GLU A 1 304 ? -17.865 -16.344 35.058 1.00 78.31 304 GLU A O 1
ATOM 2485 N N . GLU A 1 305 ? -17.375 -15.031 33.315 1.00 74.81 305 GLU A N 1
ATOM 2486 C CA . GLU A 1 305 ? -18.582 -14.194 33.434 1.00 74.81 305 GLU A CA 1
ATOM 2487 C C . GLU A 1 305 ? -19.878 -15.001 33.253 1.00 74.81 305 GLU A C 1
ATOM 2489 O O . GLU A 1 305 ? -20.837 -14.821 34.009 1.00 74.81 305 GLU A O 1
ATOM 2494 N N . SER A 1 306 ? -19.911 -15.930 32.292 1.00 71.69 306 SER A N 1
ATOM 2495 C CA . SER A 1 306 ? -21.075 -16.795 32.059 1.00 71.69 306 SER A CA 1
ATOM 2496 C C . SER A 1 306 ? -21.347 -17.741 33.237 1.00 71.69 306 SER A C 1
ATOM 2498 O O . SER A 1 306 ? -22.505 -17.962 33.599 1.00 71.69 306 SER A O 1
ATOM 2500 N N . GLN A 1 307 ? -20.292 -18.245 33.889 1.00 68.94 307 GLN A N 1
ATOM 2501 C CA . GLN A 1 307 ? -20.400 -19.067 35.096 1.00 68.94 307 GLN A CA 1
ATOM 2502 C C . GLN A 1 307 ? -20.912 -18.254 36.289 1.00 68.94 307 GLN A C 1
ATOM 2504 O O . GLN A 1 307 ? -21.721 -18.756 37.068 1.00 68.94 307 GLN A O 1
ATOM 2509 N N . MET A 1 308 ? -20.512 -16.985 36.404 1.00 64.81 308 MET A N 1
ATOM 2510 C CA . MET A 1 308 ? -21.044 -16.085 37.430 1.00 64.81 308 MET A CA 1
ATOM 2511 C C . MET A 1 308 ? -22.526 -15.747 37.206 1.00 64.81 308 MET A C 1
ATOM 2513 O O . MET A 1 308 ? -23.267 -15.605 38.178 1.00 64.81 308 MET A O 1
ATOM 2517 N N . HIS A 1 309 ? -22.976 -15.631 35.951 1.00 59.69 309 HIS A N 1
ATOM 2518 C CA . HIS A 1 309 ? -24.362 -15.272 35.624 1.00 59.69 309 HIS A CA 1
ATOM 2519 C C . HIS A 1 309 ? -25.350 -16.446 35.732 1.00 59.69 309 HIS A C 1
ATOM 2521 O O . HIS A 1 309 ? -26.522 -16.225 36.031 1.00 59.69 309 HIS A O 1
ATOM 2527 N N . ASN A 1 310 ? -24.893 -17.688 35.529 1.00 58.50 310 ASN A N 1
ATOM 2528 C CA . ASN A 1 310 ? -25.755 -18.878 35.551 1.00 58.50 310 ASN A CA 1
ATOM 2529 C C . ASN A 1 310 ? -26.046 -19.458 36.945 1.00 58.50 310 ASN A C 1
ATOM 2531 O O . ASN A 1 310 ? -26.750 -20.461 37.041 1.00 58.50 310 ASN A O 1
ATOM 2535 N N . GLY A 1 311 ? -25.601 -18.805 38.021 1.00 47.66 311 GLY A N 1
ATOM 2536 C CA . GLY A 1 311 ? -25.886 -19.234 39.387 1.00 47.66 311 GLY A CA 1
ATOM 2537 C C . GLY A 1 311 ? -25.070 -20.462 39.793 1.00 47.66 311 GLY A C 1
ATOM 2538 O O . GLY A 1 311 ? -25.006 -21.477 39.104 1.00 47.66 311 GLY A O 1
ATOM 2539 N N . SER A 1 312 ? -24.430 -20.368 40.950 1.00 41.59 312 SER A N 1
ATOM 2540 C CA . SER A 1 312 ? -23.693 -21.467 41.557 1.00 41.59 312 SER A CA 1
ATOM 2541 C C . SER A 1 312 ? -24.609 -22.669 41.821 1.00 41.59 312 SER A C 1
ATOM 2543 O O . SER A 1 312 ? -25.567 -22.583 42.590 1.00 41.59 312 SER A O 1
ATOM 2545 N N . ASN A 1 313 ? -24.274 -23.828 41.250 1.00 47.34 313 ASN A N 1
ATOM 2546 C CA . ASN A 1 313 ? -24.725 -25.097 41.814 1.00 47.34 313 ASN A CA 1
ATOM 2547 C C . ASN A 1 313 ? -24.087 -25.236 43.213 1.00 47.34 313 ASN A C 1
ATOM 2549 O O . ASN A 1 313 ? -22.862 -25.157 43.315 1.00 47.34 313 ASN A O 1
ATOM 2553 N N . PRO A 1 314 ? -24.849 -25.477 44.298 1.00 44.22 314 PRO A N 1
ATOM 2554 C CA . PRO A 1 314 ? -24.308 -25.506 45.665 1.00 44.22 314 PRO A CA 1
ATOM 2555 C C . PRO A 1 314 ? -23.372 -26.687 45.985 1.00 44.22 314 PRO A C 1
ATOM 2557 O O . PRO A 1 314 ? -23.052 -26.899 47.150 1.00 44.22 314 PRO A O 1
ATOM 2560 N N . PHE A 1 315 ? -22.968 -27.482 44.990 1.00 42.94 315 PHE A N 1
ATOM 2561 C CA . PHE A 1 315 ? -22.186 -28.709 45.170 1.00 42.94 315 PHE A CA 1
ATOM 2562 C C . PHE A 1 315 ? -20.746 -28.645 44.635 1.00 42.94 315 PHE A C 1
ATOM 2564 O O . PHE A 1 315 ? -20.005 -29.602 44.829 1.00 42.94 315 PHE A O 1
ATOM 2571 N N . GLU A 1 316 ? -20.310 -27.532 44.040 1.00 44.06 316 GLU A N 1
ATOM 2572 C CA . GLU A 1 316 ? -18.900 -27.315 43.669 1.00 44.06 316 GLU A CA 1
ATOM 2573 C C . GLU A 1 316 ? -18.213 -26.390 44.683 1.00 44.06 316 GLU A C 1
ATOM 2575 O O . GLU A 1 316 ? -17.850 -25.251 44.401 1.00 44.06 316 GLU A O 1
ATOM 2580 N N . MET A 1 317 ? -18.048 -26.878 45.911 1.00 44.25 317 MET A N 1
ATOM 2581 C CA . MET A 1 317 ? -17.046 -26.343 46.832 1.00 44.25 317 MET A CA 1
ATOM 2582 C C . MET A 1 317 ? -15.952 -27.384 47.008 1.00 44.25 317 MET A C 1
ATOM 2584 O O . MET A 1 317 ? -16.074 -28.261 47.852 1.00 44.25 317 MET A O 1
ATOM 2588 N N . ASP A 1 318 ? -14.938 -27.309 46.147 1.00 43.38 318 ASP A N 1
ATOM 2589 C CA . ASP A 1 318 ? -13.511 -27.412 46.484 1.00 43.38 318 ASP A CA 1
ATOM 2590 C C . ASP A 1 318 ? -12.708 -27.792 45.240 1.00 43.38 318 ASP A C 1
ATOM 2592 O O . ASP A 1 318 ? -12.475 -28.965 44.975 1.00 43.38 318 ASP A O 1
ATOM 2596 N N . GLU A 1 319 ? -12.213 -26.799 44.492 1.00 45.78 319 GLU A N 1
ATOM 2597 C CA . GLU A 1 319 ? -11.124 -27.070 43.548 1.00 45.78 319 GLU A CA 1
ATOM 2598 C C . GLU A 1 319 ? -10.204 -25.869 43.293 1.00 45.78 319 GLU A C 1
ATOM 2600 O O . GLU A 1 319 ? -9.944 -25.434 42.177 1.00 45.78 319 GLU A O 1
ATOM 2605 N N . LYS A 1 320 ? -9.589 -25.352 44.364 1.00 42.72 320 LYS A N 1
ATOM 2606 C CA . LYS A 1 320 ? -8.465 -24.394 44.264 1.00 42.72 320 LYS A CA 1
ATOM 2607 C C . LYS A 1 320 ? -7.152 -25.012 43.731 1.00 42.72 320 LYS A C 1
ATOM 2609 O O . LYS A 1 320 ? -6.102 -24.381 43.834 1.00 42.72 320 LYS A O 1
ATOM 2614 N N . GLY A 1 321 ? -7.189 -26.223 43.164 1.00 44.19 321 GLY A N 1
ATOM 2615 C CA . GLY A 1 321 ? -6.010 -26.982 42.723 1.00 44.19 321 GLY A CA 1
ATOM 2616 C C . GLY A 1 321 ? -5.906 -27.291 41.221 1.00 44.19 321 GLY A C 1
ATOM 2617 O O . GLY A 1 321 ? -4.836 -27.721 40.797 1.00 44.19 321 GLY A O 1
ATOM 2618 N N . GLN A 1 322 ? -6.952 -27.068 40.409 1.00 47.69 322 GLN A N 1
ATOM 2619 C CA . GLN A 1 322 ? -7.017 -27.561 39.016 1.00 47.69 322 GLN A CA 1
ATOM 2620 C C . GLN A 1 322 ? -6.930 -26.497 37.904 1.00 47.69 322 GLN A C 1
ATOM 2622 O O . GLN A 1 322 ? -7.071 -26.831 36.729 1.00 47.69 322 GLN A O 1
ATOM 2627 N N . SER A 1 323 ? -6.598 -25.238 38.208 1.00 58.69 323 SER A N 1
ATOM 2628 C CA . SER A 1 323 ? -6.652 -24.148 37.210 1.00 58.69 323 SER A CA 1
ATOM 2629 C C . SER A 1 323 ? -5.868 -24.419 35.919 1.00 58.69 323 SER A C 1
ATOM 2631 O O . SER A 1 323 ? -6.339 -24.104 34.834 1.00 58.69 323 SER A O 1
ATOM 2633 N N . LYS A 1 324 ? -4.701 -25.070 35.995 1.00 56.06 324 LYS A N 1
ATOM 2634 C CA . LYS A 1 324 ? -3.901 -25.358 34.793 1.00 56.06 324 LYS A CA 1
ATOM 2635 C C . LYS A 1 324 ? -4.485 -26.461 33.909 1.00 56.06 324 LYS A C 1
ATOM 2637 O O . LYS A 1 324 ? -4.267 -26.408 32.705 1.00 56.06 324 LYS A O 1
ATOM 2642 N N . ALA A 1 325 ? -5.176 -27.451 34.479 1.00 59.94 325 ALA A N 1
ATOM 2643 C CA . ALA A 1 325 ? -5.768 -28.550 33.711 1.00 59.94 325 ALA A CA 1
ATOM 2644 C C . ALA A 1 325 ? -7.098 -28.130 33.068 1.00 59.94 325 ALA A C 1
ATOM 2646 O O . ALA A 1 325 ? -7.362 -28.488 31.922 1.00 59.94 325 ALA A O 1
ATOM 2647 N N . ASP A 1 326 ? -7.878 -27.301 33.763 1.00 63.03 326 ASP A N 1
ATOM 2648 C CA . ASP A 1 326 ? -9.104 -26.702 33.228 1.00 63.03 326 ASP A CA 1
ATOM 2649 C C . ASP A 1 326 ? -8.852 -25.653 32.138 1.00 63.03 326 ASP A C 1
ATOM 2651 O O . ASP A 1 326 ? -9.714 -25.437 31.284 1.00 63.03 326 ASP A O 1
ATOM 2655 N N . ASP A 1 327 ? -7.671 -25.027 32.137 1.00 67.31 327 ASP A N 1
ATOM 2656 C CA . ASP A 1 327 ? -7.272 -24.040 31.133 1.00 67.31 327 ASP A CA 1
ATOM 2657 C C . ASP A 1 327 ? -6.739 -24.676 29.829 1.00 67.31 327 ASP A C 1
ATOM 2659 O O . ASP A 1 327 ? -6.692 -24.011 28.790 1.00 67.31 327 ASP A O 1
ATOM 2663 N N . LEU A 1 328 ? -6.350 -25.962 29.839 1.00 71.56 328 LEU A N 1
ATOM 2664 C CA . LEU A 1 328 ? -5.798 -26.657 28.661 1.00 71.56 328 LEU A CA 1
ATOM 2665 C C . LEU A 1 328 ? -6.696 -26.551 27.411 1.00 71.56 328 LEU A C 1
ATOM 2667 O O . LEU A 1 328 ? -6.174 -26.250 26.336 1.00 71.56 328 LEU A O 1
ATOM 2671 N N . PRO A 1 329 ? -8.027 -26.752 27.506 1.00 71.56 329 PRO A N 1
ATOM 2672 C CA . PRO A 1 329 ? -8.934 -26.582 26.374 1.00 71.56 329 PRO A CA 1
ATOM 2673 C C . PRO A 1 329 ? -8.875 -25.182 25.754 1.00 71.56 329 PRO A C 1
ATOM 2675 O O . PRO A 1 329 ? -8.942 -25.054 24.532 1.00 71.56 329 PRO A O 1
ATOM 2678 N N . PHE A 1 330 ? -8.680 -24.134 26.559 1.00 68.69 330 PHE A N 1
ATOM 2679 C CA . PHE A 1 330 ? -8.553 -22.772 26.046 1.00 68.69 330 PHE A CA 1
ATOM 2680 C C . PHE A 1 330 ? -7.235 -22.584 25.288 1.00 68.69 330 PHE A C 1
ATOM 2682 O O . PHE A 1 330 ? -7.246 -22.069 24.178 1.00 68.69 330 PHE A O 1
ATOM 2689 N N . TYR A 1 331 ? -6.108 -23.090 25.793 1.00 67.69 331 TYR A N 1
ATOM 2690 C CA . TYR A 1 331 ? -4.832 -22.995 25.070 1.00 67.69 331 TYR A CA 1
ATOM 2691 C C . TYR A 1 331 ? -4.779 -23.867 23.802 1.00 67.69 331 TYR A C 1
ATOM 2693 O O . TYR A 1 331 ? -4.179 -23.481 22.794 1.00 67.69 331 TYR A O 1
ATOM 2701 N N . CYS A 1 332 ? -5.414 -25.042 23.824 1.00 68.56 332 CYS A N 1
ATOM 2702 C CA . CYS A 1 332 ? -5.389 -25.984 22.707 1.00 68.56 332 CYS A CA 1
ATOM 2703 C C . CYS A 1 332 ? -6.435 -25.676 21.626 1.00 68.56 332 CYS A C 1
ATOM 2705 O O . CYS A 1 332 ? -6.134 -25.851 20.446 1.00 68.56 332 CYS A O 1
ATOM 2707 N N . ILE A 1 333 ? -7.639 -25.243 22.002 1.00 71.38 333 ILE A N 1
ATOM 2708 C CA . ILE A 1 333 ? -8.802 -25.130 21.100 1.00 71.38 333 ILE A CA 1
ATOM 2709 C C . ILE A 1 333 ? -9.423 -23.724 21.141 1.00 71.38 333 ILE A C 1
ATOM 2711 O O . ILE A 1 333 ? -10.053 -23.312 20.171 1.00 71.38 333 ILE A O 1
ATOM 2715 N N . GLY A 1 334 ? -9.207 -22.962 22.214 1.00 64.19 334 GLY A N 1
ATOM 2716 C CA . GLY A 1 334 ? -9.702 -21.590 22.371 1.00 64.19 334 GLY A CA 1
ATOM 2717 C C . GLY A 1 334 ? -10.979 -21.470 23.197 1.00 64.19 334 GLY A C 1
ATOM 2718 O O . GLY A 1 334 ? -11.228 -20.415 23.766 1.00 64.19 334 GLY A O 1
ATOM 2719 N N . PHE A 1 335 ? -11.770 -22.539 23.325 1.00 66.56 335 PHE A N 1
ATOM 2720 C CA . PHE A 1 335 ? -13.066 -22.524 24.013 1.00 66.56 335 PHE A CA 1
ATOM 2721 C C . PHE A 1 335 ? -13.404 -23.872 24.666 1.00 66.56 335 PHE A C 1
ATOM 2723 O O . PHE A 1 335 ? -12.971 -24.929 24.207 1.00 66.56 335 PHE A O 1
ATOM 2730 N N . LYS A 1 336 ? -14.223 -23.834 25.731 1.00 60.47 336 LYS A N 1
ATOM 2731 C CA . LYS A 1 336 ? -14.711 -25.020 26.470 1.00 60.47 336 LYS A CA 1
ATOM 2732 C C . LYS A 1 336 ? -16.060 -25.546 25.945 1.00 60.47 336 LYS A C 1
ATOM 2734 O O . LYS A 1 336 ? -16.383 -26.709 26.162 1.00 60.47 336 LYS A O 1
ATOM 2739 N N . SER A 1 337 ? -16.844 -24.719 25.240 1.00 58.06 337 SER A N 1
ATOM 2740 C CA . SER A 1 337 ? -18.156 -25.093 24.681 1.00 58.06 337 SER A CA 1
ATOM 2741 C C . SER A 1 337 ? -18.438 -24.406 23.334 1.00 58.06 337 SER A C 1
ATOM 2743 O O . SER A 1 337 ? -17.925 -23.324 23.067 1.00 58.06 337 SER A O 1
ATOM 2745 N N . ALA A 1 338 ? -19.247 -25.039 22.475 1.00 55.28 338 ALA A N 1
ATOM 2746 C CA . ALA A 1 338 ? -19.580 -24.563 21.125 1.00 55.28 338 ALA A CA 1
ATOM 2747 C C . ALA A 1 338 ? -20.863 -23.703 21.085 1.00 55.28 338 ALA A C 1
ATOM 2749 O O . ALA A 1 338 ? -21.708 -23.880 20.206 1.00 55.28 338 ALA A O 1
ATOM 2750 N N . ALA A 1 339 ? -21.057 -22.810 22.061 1.00 59.84 339 ALA A N 1
ATOM 2751 C CA . ALA A 1 339 ? -22.216 -21.920 22.055 1.00 59.84 339 ALA A CA 1
ATOM 2752 C C . ALA A 1 339 ? -22.131 -20.915 20.878 1.00 59.84 339 ALA A C 1
ATOM 2754 O O . ALA A 1 339 ? -21.031 -20.522 20.464 1.00 59.84 339 ALA A O 1
ATOM 2755 N N . PRO A 1 340 ? -23.273 -20.489 20.300 1.00 55.44 340 PRO A N 1
ATOM 2756 C CA . PRO A 1 340 ? -23.297 -19.641 19.102 1.00 55.44 340 PRO A CA 1
ATOM 2757 C C . PRO A 1 340 ? -22.598 -18.286 19.304 1.00 55.44 340 PRO A C 1
ATOM 2759 O O . PRO A 1 340 ? -22.051 -17.726 18.356 1.00 55.44 340 PRO A O 1
ATOM 2762 N N . GLU A 1 341 ? -22.547 -17.795 20.542 1.00 57.91 341 GLU A N 1
ATOM 2763 C CA . GLU A 1 341 ? -21.831 -16.577 20.940 1.00 57.91 341 GLU A CA 1
ATOM 2764 C C . GLU A 1 341 ? -20.306 -16.657 20.761 1.00 57.91 341 GLU A C 1
ATOM 2766 O O . GLU A 1 341 ? -19.683 -15.658 20.401 1.00 57.91 341 GLU A O 1
ATOM 2771 N N . PHE A 1 342 ? -19.709 -17.845 20.909 1.00 54.62 342 PHE A N 1
ATOM 2772 C CA . PHE A 1 342 ? -18.282 -18.076 20.655 1.00 54.62 342 PHE A CA 1
ATOM 2773 C C . PHE A 1 342 ? -17.987 -18.329 19.169 1.00 54.62 342 PHE A C 1
ATOM 2775 O O . PHE A 1 342 ? -16.892 -18.041 18.694 1.00 54.62 342 PHE A O 1
ATOM 2782 N N . THR A 1 343 ? -18.977 -18.820 18.414 1.00 52.44 343 THR A N 1
ATOM 2783 C CA . THR A 1 343 ? -18.821 -19.219 17.000 1.00 52.44 343 THR A CA 1
ATOM 2784 C C . THR A 1 343 ? -18.722 -18.016 16.053 1.00 52.44 343 THR A C 1
ATOM 2786 O O . THR A 1 343 ? -18.067 -18.091 15.021 1.00 52.44 343 THR A O 1
ATOM 2789 N N . LEU A 1 344 ? -19.343 -16.882 16.395 1.00 47.84 344 LEU A N 1
ATOM 2790 C CA . LEU A 1 344 ? -19.326 -15.663 15.569 1.00 47.84 344 LEU A CA 1
ATOM 2791 C C . LEU A 1 344 ? -18.040 -14.832 15.704 1.00 47.84 344 LEU A C 1
ATOM 2793 O O . LEU A 1 344 ? -17.911 -13.803 15.037 1.00 47.84 344 LEU A O 1
ATOM 2797 N N . ARG A 1 345 ? -17.129 -15.232 16.597 1.00 52.91 345 ARG A N 1
ATOM 2798 C CA . ARG A 1 345 ? -15.967 -14.428 16.984 1.00 52.91 345 ARG A CA 1
ATOM 2799 C C . ARG A 1 345 ? -14.660 -14.938 16.362 1.00 52.91 345 ARG A C 1
ATOM 2801 O O . ARG A 1 345 ? -13.782 -14.129 16.098 1.00 52.91 345 ARG A O 1
ATOM 2808 N N . THR A 1 346 ? -14.566 -16.223 16.014 1.00 52.53 346 THR A N 1
ATOM 2809 C CA . THR A 1 346 ? -13.471 -16.764 15.188 1.00 52.53 346 THR A CA 1
ATOM 2810 C C . THR A 1 346 ? -13.845 -16.652 13.714 1.00 52.53 346 THR A C 1
ATOM 2812 O O . THR A 1 346 ? -14.697 -17.405 13.237 1.00 52.53 346 THR A O 1
ATOM 2815 N N . ARG A 1 347 ? -13.261 -15.686 13.009 1.00 43.59 347 ARG A N 1
ATOM 2816 C CA . ARG A 1 347 ? -13.494 -15.471 11.581 1.00 43.59 347 ARG A CA 1
ATOM 2817 C C . ARG A 1 347 ? -12.298 -15.905 10.758 1.00 43.59 347 ARG A C 1
ATOM 2819 O O . ARG A 1 347 ? -11.170 -15.657 11.232 1.00 43.59 347 ARG A O 1
#

Foldseek 3Di:
DPDDDPVCPCCCVPVVPDPDDDPVVVVLVVVLVVQLVVVLVVCCVPPPVVVVVVLVVVLVPDADDDDDDDPPDPPCVRCVSVVVVVVSVVVSVVVSVVSSVVSSVVSVVVSVQVVCVVLVHHPPPPPLVLQLCQLVLCLVPVVPDPPDDDDPCSVVVSLVVQLVVLVVCVLLLLDAPVLSVQQHWDQDQDPDPRDTDIDHRCVNPPPVDPVPPPPSHDPPGPVCVVVSVSSVVSSGDDDDDDPPVPDDDDDDPPDPPPDDPADDLCQQQDDPDPVDPAGNVNVVCVVCVSSLVSLLVVQVVVVVVVCVVVDDPPPPPDDPDCVVVVSVCCNPRNHDDDDVVSRVRHD

Sequence (347 aa):
VAGKSRKYLASQTFTGSYPSLKPSARTASIILWLLVFSCKFVESYFFLTLSFKNPILVMVGVQIRNCSDKYFGNALCRNQAAFTLTIMYLMDLVLFFLDTFFWWIIWNTVFSTGRSFALGLSNWTPWKDIYTPMPTRIYSKILATTGLEMNHESQLLLSQIWNAIIMSMYREYLLSIEHVQKLLYHQVDVGQDGRRSLRAPAFLISQSDKVYRGDVFTPGSEAERRISFFAQSLTTAVPEPLPVDAMPTFTVFTSHYSEKILLSLREIIREEDQNTRVTLLEYLKQLHPVEWDNFVKDTKILAEESQMHNGSNPFEMDEKGQSKADDLPFYCIGFKSAAPEFTLRTR

Radius of gyration: 33.14 Å; chains: 1; bounding box: 75×60×86 Å

pLDDT: mean 74.11, std 13.16, range [41.59, 94.62]

Secondary structure (DSSP, 8-state):
--SS-GGGHHHHHHTS-PPPPPHHHHHHHHHHHHHHHHHHHHHIIIIIIHHHHHHHHHHHH--------TTTHHHHHHTHHHHHHHHHHHHHHHHHHHHHHHHHHHHHHHHHHHHHHHTT--TT--HHHHHTTHHHHHIIIII--TT----THHHHHHHHHHHHHHHHHHHTTSS-HHHHHHHSPEEEE-SSS--EEEE--HHHH-TT-GGG-S-SS-TT-HHHHHHHHHHHHTTS-PPPPPPGGG------SS-TTTS-----HHHHHS-SSTT--S-HHHHHHHH-HHHHHHHHHHHHHHHHHHHHHT---TT----TT-HHHHTHHHHHHS-SS--HHHHTT--

InterPro domains:
  IPR003440 Glycosyl transferase 48 domain [PF02364] (217-347)